Protein AF-A0A2T1GCU7-F1 (afdb_monomer)

pLDDT: mean 72.75, std 18.07, range [35.53, 93.19]

Organism: NCBI:txid2107692

Radius of gyration: 23.44 Å; Cα contacts (8 Å, |Δi|>4): 285; chains: 1; bounding box: 58×48×98 Å

Mean predicted aligned error: 11.36 Å

Solvent-accessible surface area (backbone atoms only — not comparable to full-atom values): 11631 Å² total; per-residue (Å²): 136,94,84,89,86,74,93,77,81,80,75,76,79,76,70,77,76,68,77,68,66,63,60,64,62,51,64,54,26,27,68,63,62,38,49,40,98,91,46,65,68,62,55,46,59,66,65,64,63,70,50,84,58,91,76,74,98,67,45,47,63,57,72,69,36,44,49,42,31,23,55,52,48,63,62,68,41,38,76,76,54,24,42,84,38,77,47,74,91,36,82,42,74,25,55,51,70,56,25,39,22,46,52,51,18,19,55,29,60,68,90,58,94,48,70,34,29,56,51,30,9,49,37,36,64,57,42,74,48,24,42,48,25,31,55,32,33,22,33,23,28,39,96,88,37,42,54,33,53,64,31,45,36,47,24,51,52,29,44,51,52,33,44,50,47,56,40,60,77,62,44,52,94,78,44,48,47,79,56,48,57,56,49,67,71,66,52,43,61,28,50,53,42,54,42,53,55,49,50,58,44,41,60,37,57,57,83,131

Nearest PDB structures (foldseek):
  7c7v-assembly1_A  TM=2.416E-01  e=7.490E+00  Rattus norvegicus
  2h77-assembly1_A  TM=2.577E-01  e=9.987E+00  Homo sapiens

Secondary structure (DSSP, 8-state):
--------------------PPPPHHHHHHHHTPPPTT-TTTHHHHTS-----SSSS-----HHHHHHHHHHHHH--HHHHSEEEEETTEEEEE-HHHHHHHHHHHHSPTT---HHHHHHHHHTTSSHHHHHHHHHTTTSB-TTSPBPHHHHHHHHHHHHHHHHHHHHHTTGGGS-HHHHHHHHHTS-HHHHHHHHHHHHHHHHH---

Sequence (208 aa):
MKKIWSLAAIAAIVLPLAPAAAAPISGICDVLGNAPIGSDAVSSVAASGAESSDGIDNAGFTPEVQAKLNAIGSTLTASSLSGSQTVGGTTVEVDPGTAQAALDAIGSPVGADNPSVKVLATALGGSDAAQQLAKSMQGLRRSDGSIDPVVLTGAVDSYNNYVKYLIDSNQITQKPTSELSGFLQSLPVGQKVAQVVLSKLTEAARVE

Foldseek 3Di:
DDDDDDDDDPPPPPPPPPPQPQDPVCVVCLLLLHHPPPDDQLVCLLVQQQDDDDDDDDSDHDPQLQVLLLVLLLVQDLVVLAAWDAGSNDTAHADSLLSVLLNCQLAAAQPDPDVSLVVLLVLQVVDPLSSQLSNLSHPQQYPVSGGDSVSLSSNSVSSVVSSVCLCVVVVSSPDRPVVNVVSSVVGRSSSSSSSRSSSSSSVSNDDD

Structure (mmCIF, N/CA/C/O backbone):
data_AF-A0A2T1GCU7-F1
#
_entry.id   AF-A0A2T1GCU7-F1
#
loop_
_atom_site.group_PDB
_atom_site.id
_atom_site.type_symbol
_atom_site.label_atom_id
_atom_site.label_alt_id
_atom_site.label_comp_id
_atom_site.label_asym_id
_atom_site.label_entity_id
_atom_site.label_seq_id
_atom_site.pdbx_PDB_ins_code
_atom_site.Cartn_x
_atom_site.Cartn_y
_atom_site.Cartn_z
_atom_site.occupancy
_atom_site.B_iso_or_equiv
_atom_site.auth_seq_id
_atom_site.auth_comp_id
_atom_site.auth_asym_id
_atom_site.auth_atom_id
_atom_site.pdbx_PDB_model_num
ATOM 1 N N . MET A 1 1 ? -39.053 30.558 69.828 1.00 40.78 1 MET A N 1
ATOM 2 C CA . MET A 1 1 ? -37.926 31.512 69.715 1.00 40.78 1 MET A CA 1
ATOM 3 C C . MET A 1 1 ? -37.392 31.452 68.290 1.00 40.78 1 MET A C 1
ATOM 5 O O . MET A 1 1 ? -37.082 30.366 67.825 1.00 40.78 1 MET A O 1
ATOM 9 N N . LYS A 1 2 ? -37.374 32.589 67.582 1.00 40.00 2 LYS A N 1
ATOM 10 C CA . LYS A 1 2 ? -36.812 32.736 66.227 1.00 40.00 2 LYS A CA 1
ATOM 11 C C . LYS A 1 2 ? -35.280 32.663 66.280 1.00 40.00 2 LYS A C 1
ATOM 13 O O . LYS A 1 2 ? -34.696 33.347 67.116 1.00 40.00 2 LYS A O 1
ATOM 18 N N . LYS A 1 3 ? -34.649 31.953 65.339 1.00 40.25 3 LYS A N 1
ATOM 19 C CA . LYS A 1 3 ? -33.306 32.272 64.823 1.00 40.25 3 LYS A CA 1
ATOM 20 C C . LYS A 1 3 ? -33.281 32.028 63.311 1.00 40.25 3 LYS A C 1
ATOM 22 O O . LYS A 1 3 ? -33.659 30.961 62.848 1.00 40.25 3 LYS A O 1
ATOM 27 N N . ILE A 1 4 ? -32.890 33.072 62.587 1.00 51.38 4 ILE A N 1
ATOM 28 C CA . ILE A 1 4 ? -32.785 33.194 61.131 1.00 51.38 4 ILE A CA 1
ATOM 29 C C . ILE A 1 4 ? -31.297 33.196 60.804 1.00 51.38 4 ILE A C 1
ATOM 31 O O . ILE A 1 4 ? -30.666 34.151 61.222 1.00 51.38 4 ILE A O 1
ATOM 35 N N . TRP A 1 5 ? -30.761 32.218 60.076 1.00 35.53 5 TRP A N 1
ATOM 36 C CA . TRP A 1 5 ? -29.470 32.264 59.354 1.00 35.53 5 TRP A CA 1
ATOM 37 C C . TRP A 1 5 ? -29.505 31.079 58.371 1.00 35.53 5 TRP A C 1
ATOM 39 O O . TRP A 1 5 ? -29.924 30.005 58.780 1.00 35.53 5 TRP A O 1
ATOM 49 N N . SER A 1 6 ? -29.098 31.093 57.108 1.00 37.06 6 SER A N 1
ATOM 50 C CA . SER A 1 6 ? -28.693 32.081 56.108 1.00 37.06 6 SER A CA 1
ATOM 51 C C . SER A 1 6 ? -28.612 31.274 54.797 1.00 37.06 6 SER A C 1
ATOM 53 O O . SER A 1 6 ? -28.308 30.080 54.844 1.00 37.06 6 SER A O 1
ATOM 55 N N . LEU A 1 7 ? -28.880 31.893 53.644 1.00 42.25 7 LEU A N 1
ATOM 56 C CA . LEU A 1 7 ? -28.650 31.295 52.324 1.00 42.25 7 LEU A CA 1
ATOM 57 C C . LEU A 1 7 ? -27.193 30.809 52.219 1.00 42.25 7 LEU A C 1
ATOM 59 O O . LEU A 1 7 ? -26.274 31.625 52.274 1.00 42.25 7 LEU A O 1
ATOM 63 N N . ALA A 1 8 ? -26.988 29.508 52.020 1.00 40.62 8 ALA A N 1
ATOM 64 C CA . ALA A 1 8 ? -25.745 28.982 51.473 1.00 40.62 8 ALA A CA 1
ATOM 65 C C . ALA A 1 8 ? -25.982 28.729 49.983 1.00 40.62 8 ALA A C 1
ATOM 67 O O . ALA A 1 8 ? -26.742 27.842 49.595 1.00 40.62 8 ALA A O 1
ATOM 68 N N . ALA A 1 9 ? -25.380 29.588 49.167 1.00 39.47 9 ALA A N 1
ATOM 69 C CA . ALA A 1 9 ? -25.360 29.485 47.723 1.00 39.47 9 ALA A CA 1
ATOM 70 C C . ALA A 1 9 ? -24.854 28.099 47.301 1.00 39.47 9 ALA A C 1
ATOM 72 O O . ALA A 1 9 ? -23.694 27.756 47.530 1.00 39.47 9 ALA A O 1
ATOM 73 N N . ILE A 1 10 ? -25.711 27.315 46.646 1.00 38.38 10 ILE A N 1
ATOM 74 C CA . ILE A 1 10 ? -25.254 26.213 45.804 1.00 38.38 10 ILE A CA 1
ATOM 75 C C . ILE A 1 10 ? -24.676 26.886 44.561 1.00 38.38 10 ILE A C 1
ATOM 77 O O . ILE A 1 10 ? -25.383 27.162 43.593 1.00 38.38 10 ILE A O 1
ATOM 81 N N . ALA A 1 11 ? -23.390 27.225 44.624 1.00 38.03 11 ALA A N 1
ATOM 82 C CA . ALA A 1 11 ? -22.606 27.493 43.435 1.00 38.03 11 ALA A CA 1
ATOM 83 C C . ALA A 1 11 ? -22.532 26.171 42.664 1.00 38.03 11 ALA A C 1
ATOM 85 O O . ALA A 1 11 ? -21.682 25.324 42.930 1.00 38.03 11 ALA A O 1
ATOM 86 N N . ALA A 1 12 ? -23.486 25.960 41.756 1.00 41.78 12 ALA A N 1
ATOM 87 C CA . ALA A 1 12 ? -23.349 24.960 40.718 1.00 41.78 12 ALA A CA 1
ATOM 88 C C . ALA A 1 12 ? -22.089 25.334 39.936 1.00 41.78 12 ALA A C 1
ATOM 90 O O . ALA A 1 12 ? -22.058 26.332 39.215 1.00 41.78 12 ALA A O 1
ATOM 91 N N . ILE A 1 13 ? -21.025 24.569 40.164 1.00 40.19 13 ILE A N 1
ATOM 92 C CA . ILE A 1 13 ? -19.801 24.620 39.383 1.00 40.19 13 ILE A CA 1
ATOM 93 C C . ILE A 1 13 ? -20.207 24.200 37.972 1.00 40.19 13 ILE A C 1
ATOM 95 O O . ILE A 1 13 ? -20.248 23.018 37.640 1.00 40.19 13 ILE A O 1
ATOM 99 N N . VAL A 1 14 ? -20.554 25.180 37.143 1.00 38.66 14 VAL A N 1
ATOM 100 C CA . VAL A 1 14 ? -20.493 25.039 35.695 1.00 38.66 14 VAL A CA 1
ATOM 101 C C . VAL A 1 14 ? -19.004 24.947 35.398 1.00 38.66 14 VAL A C 1
ATOM 103 O O . VAL A 1 14 ? -18.332 25.964 35.236 1.00 38.66 14 VAL A O 1
ATOM 106 N N . LEU A 1 15 ? -18.454 23.727 35.427 1.00 35.75 15 LEU A N 1
ATOM 107 C CA . LEU A 1 15 ? -17.177 23.488 34.774 1.00 35.75 15 LEU A CA 1
ATOM 108 C C . LEU A 1 15 ? -17.383 23.923 33.320 1.00 35.75 15 LEU A C 1
ATOM 110 O O . LEU A 1 15 ? -18.273 23.370 32.663 1.00 35.75 15 LEU A O 1
ATOM 114 N N . PRO A 1 16 ? -16.609 24.883 32.789 1.00 37.94 16 PRO A N 1
ATOM 115 C CA . PRO A 1 16 ? -16.502 24.978 31.352 1.00 37.94 16 PRO A CA 1
ATOM 116 C C . PRO A 1 16 ? -15.943 23.627 30.907 1.00 37.94 16 PRO A C 1
ATOM 118 O O . PRO A 1 16 ? -14.818 23.272 31.261 1.00 37.94 16 PRO A O 1
ATOM 121 N N . LEU A 1 17 ? -16.759 22.837 30.203 1.00 38.06 17 LEU A N 1
ATOM 122 C CA . LEU A 1 17 ? -16.254 21.764 29.362 1.00 38.06 17 LEU A CA 1
ATOM 123 C C . LEU A 1 17 ? -15.237 22.435 28.446 1.00 38.06 17 LEU A C 1
ATOM 125 O O . LEU A 1 17 ? -15.608 23.117 27.490 1.00 38.06 17 LEU A O 1
ATOM 129 N N . ALA A 1 18 ? -13.959 22.328 28.806 1.00 41.38 18 ALA A N 1
ATOM 130 C CA . ALA A 1 18 ? -12.887 22.707 27.916 1.00 41.38 18 ALA A CA 1
ATOM 131 C C . ALA A 1 18 ? -13.156 21.946 26.612 1.00 41.38 18 ALA A C 1
ATOM 133 O O . ALA A 1 18 ? -13.397 20.734 26.680 1.00 41.38 18 ALA A O 1
ATOM 134 N N . PRO A 1 19 ? -13.198 22.624 25.452 1.00 42.59 19 PRO A N 1
ATOM 135 C CA . PRO A 1 19 ? -13.329 21.920 24.193 1.00 42.59 19 PRO A CA 1
ATOM 136 C C . PRO A 1 19 ? -12.211 20.882 24.161 1.00 42.59 19 PRO A C 1
ATOM 138 O O . PRO A 1 19 ? -11.037 21.229 24.315 1.00 42.59 19 PRO A O 1
ATOM 141 N N . ALA A 1 20 ? -12.595 19.606 24.075 1.00 44.38 20 ALA A N 1
ATOM 142 C CA . ALA A 1 20 ? -11.652 18.514 23.935 1.00 44.38 20 ALA A CA 1
ATOM 143 C C . ALA A 1 20 ? -10.749 18.880 22.760 1.00 44.38 20 ALA A C 1
ATOM 145 O O . ALA A 1 20 ? -11.239 19.037 21.642 1.00 44.38 20 ALA A O 1
ATOM 146 N N . ALA A 1 21 ? -9.469 19.127 23.042 1.00 48.28 21 ALA A N 1
ATOM 147 C CA . ALA A 1 21 ? -8.516 19.544 22.030 1.00 48.28 21 ALA A CA 1
ATOM 148 C C . ALA A 1 21 ? -8.592 18.536 20.880 1.00 48.28 21 ALA A C 1
ATOM 150 O O . ALA A 1 21 ? -8.370 17.342 21.102 1.00 48.28 21 ALA A O 1
ATOM 151 N N . ALA A 1 22 ? -8.981 19.009 19.693 1.00 49.38 22 ALA A N 1
ATOM 152 C CA . ALA A 1 22 ? -8.958 18.206 18.483 1.00 49.38 22 ALA A CA 1
ATOM 153 C C . ALA A 1 22 ? -7.541 17.646 18.345 1.00 49.38 22 ALA A C 1
ATOM 155 O O . ALA A 1 22 ? -6.571 18.405 18.444 1.00 49.38 22 ALA A O 1
ATOM 156 N N . ALA A 1 23 ? -7.401 16.328 18.190 1.00 53.16 23 ALA A N 1
ATOM 157 C CA . ALA A 1 23 ? -6.085 15.764 17.941 1.00 53.16 23 ALA A CA 1
ATOM 158 C C . ALA A 1 23 ? -5.489 16.450 16.701 1.00 53.16 23 ALA A C 1
ATOM 160 O O . ALA A 1 23 ? -6.223 16.720 15.742 1.00 53.16 23 ALA A O 1
ATOM 161 N N . PRO A 1 24 ? -4.183 16.758 16.696 1.00 59.62 24 PRO A N 1
ATOM 162 C CA . PRO A 1 24 ? -3.571 17.369 15.534 1.00 59.62 24 PRO A CA 1
ATOM 163 C C . PRO A 1 24 ? -3.715 16.402 14.359 1.00 59.62 24 PRO A C 1
ATOM 165 O O . PRO A 1 24 ? -3.165 15.303 14.384 1.00 59.62 24 PRO A O 1
ATOM 168 N N . ILE A 1 25 ? -4.454 16.825 13.330 1.00 58.12 25 ILE A N 1
ATOM 169 C CA . ILE A 1 25 ? -4.715 16.070 12.092 1.00 58.12 25 ILE A CA 1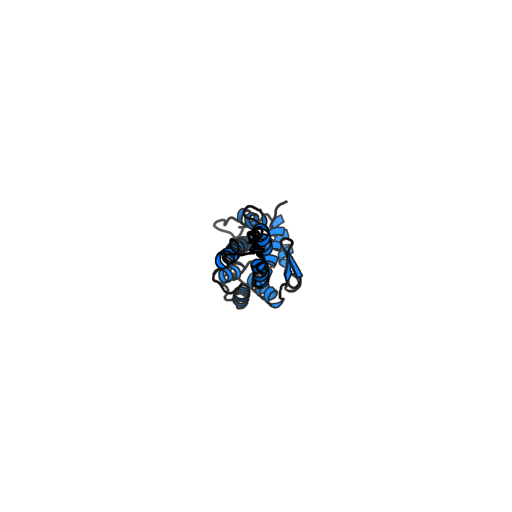
ATOM 170 C C . ILE A 1 25 ? -3.417 15.481 11.511 1.00 58.12 25 ILE A C 1
ATOM 172 O O . ILE A 1 25 ? -3.437 14.377 10.977 1.00 58.12 25 ILE A O 1
ATOM 176 N N . SER A 1 26 ? -2.282 16.166 11.707 1.00 60.00 26 SER A N 1
ATOM 177 C CA . SER A 1 26 ? -0.940 15.682 11.359 1.00 60.00 26 SER A CA 1
ATOM 178 C C . SER A 1 26 ? -0.661 14.262 11.863 1.00 60.00 26 SER A C 1
ATOM 180 O O . SER A 1 26 ? -0.302 13.410 11.063 1.00 60.00 26 SER A O 1
ATOM 182 N N . GLY A 1 27 ? -0.905 13.974 13.147 1.00 63.91 27 GLY A N 1
ATOM 183 C CA . GLY A 1 27 ? -0.600 12.659 13.720 1.00 63.91 27 GLY A CA 1
ATOM 184 C C . GLY A 1 27 ? -1.517 11.545 13.211 1.00 63.91 27 GLY A C 1
ATOM 185 O O . GLY A 1 27 ? -1.140 10.382 13.225 1.00 63.91 27 GLY A O 1
ATOM 186 N N . ILE A 1 28 ? -2.718 11.879 12.732 1.00 69.75 28 ILE A N 1
ATOM 187 C CA . ILE A 1 28 ? -3.643 10.893 12.155 1.00 69.75 28 ILE A CA 1
ATOM 188 C C . ILE A 1 28 ? -3.240 10.564 10.719 1.00 69.75 28 ILE A C 1
ATOM 190 O O . ILE A 1 28 ? -3.270 9.400 10.325 1.00 69.75 28 ILE A O 1
ATOM 194 N N . CYS A 1 29 ? -2.834 11.579 9.955 1.00 68.31 29 CYS A N 1
ATOM 195 C CA . CYS A 1 29 ? -2.274 11.389 8.624 1.00 68.31 29 CYS A CA 1
ATOM 196 C C . CYS A 1 29 ? -1.013 10.514 8.684 1.00 68.31 29 CYS A C 1
ATOM 198 O O . CYS A 1 29 ? -0.936 9.555 7.922 1.00 68.31 29 CYS A O 1
ATOM 200 N N . ASP A 1 30 ? -0.120 10.744 9.655 1.00 64.75 30 ASP A N 1
ATOM 201 C CA . ASP A 1 30 ? 1.081 9.921 9.861 1.00 64.75 30 ASP A CA 1
ATOM 202 C C . ASP A 1 30 ? 0.738 8.435 10.089 1.00 64.75 30 ASP A C 1
ATOM 204 O O . ASP A 1 30 ? 1.317 7.553 9.451 1.00 64.75 30 ASP A O 1
ATOM 208 N N . VAL A 1 31 ? -0.261 8.142 10.935 1.00 67.31 31 VAL A N 1
ATOM 209 C CA . VAL A 1 31 ? -0.714 6.761 11.200 1.00 67.31 31 VAL A CA 1
ATOM 210 C C . VAL A 1 31 ? -1.358 6.136 9.965 1.00 67.31 31 VAL A C 1
ATOM 212 O O . VAL A 1 31 ? -1.087 4.981 9.649 1.00 67.31 31 VAL A O 1
ATOM 215 N N . LEU A 1 32 ? -2.185 6.892 9.244 1.00 73.12 32 LEU A N 1
ATOM 216 C CA . LEU A 1 32 ? -2.830 6.432 8.015 1.00 73.12 32 LEU A CA 1
ATOM 217 C C . LEU A 1 32 ? -1.885 6.435 6.809 1.00 73.12 32 LEU A C 1
ATOM 219 O O . LEU A 1 32 ? -2.280 5.997 5.735 1.00 73.12 32 LEU A O 1
ATOM 223 N N . GLY A 1 33 ? -0.652 6.917 6.948 1.00 63.91 33 GLY A N 1
ATOM 224 C CA . GLY A 1 33 ? 0.342 6.951 5.878 1.00 63.91 33 GLY A CA 1
ATOM 225 C C . GLY A 1 33 ? 0.083 7.992 4.796 1.00 63.91 33 GLY A C 1
ATOM 226 O O . GLY A 1 33 ? 0.671 7.886 3.725 1.00 63.91 33 GLY A O 1
ATOM 227 N N . ASN A 1 34 ? -0.772 8.984 5.052 1.00 60.66 34 ASN A N 1
ATOM 228 C CA . ASN A 1 34 ? -0.777 10.192 4.241 1.00 60.66 34 ASN A CA 1
ATOM 229 C C . ASN A 1 34 ? 0.233 11.152 4.859 1.00 60.66 34 ASN A C 1
ATOM 231 O O . ASN A 1 34 ? 0.198 11.413 6.058 1.00 60.66 34 ASN A O 1
ATOM 235 N N . ALA A 1 35 ? 1.134 11.690 4.054 1.00 49.69 35 ALA A N 1
ATOM 236 C CA . ALA A 1 35 ? 1.970 12.777 4.525 1.00 49.69 35 ALA A CA 1
ATOM 237 C C . ALA A 1 35 ? 1.049 13.927 5.013 1.00 49.69 35 ALA A C 1
ATOM 239 O O . ALA A 1 35 ? -0.029 14.114 4.429 1.00 49.69 35 ALA A O 1
ATOM 240 N N . PRO A 1 36 ? 1.375 14.672 6.092 1.00 46.41 36 PRO A N 1
ATOM 241 C CA . PRO A 1 36 ? 0.590 15.844 6.472 1.00 46.41 36 PRO A CA 1
ATOM 242 C C . PRO A 1 36 ? 0.344 16.716 5.239 1.00 46.41 36 PRO A C 1
ATOM 244 O O . PRO A 1 36 ? 1.213 16.804 4.378 1.00 46.41 36 PRO A O 1
ATOM 247 N N . ILE A 1 37 ? -0.852 17.307 5.126 1.00 38.69 37 ILE A N 1
ATOM 248 C CA . ILE A 1 37 ? -1.270 18.093 3.952 1.00 38.69 37 ILE A CA 1
ATOM 249 C C . ILE A 1 37 ? -0.142 19.078 3.588 1.00 38.69 37 ILE A C 1
ATOM 251 O O . ILE A 1 37 ? 0.066 20.058 4.300 1.00 38.69 37 ILE A O 1
ATOM 255 N N . GLY A 1 38 ? 0.606 18.780 2.516 1.00 39.09 38 GLY A N 1
ATOM 256 C CA . GLY A 1 38 ? 1.781 19.547 2.084 1.00 39.09 38 GLY A CA 1
ATOM 257 C C . GLY A 1 38 ? 3.178 18.960 2.370 1.00 39.09 38 GLY A C 1
ATOM 258 O O . GLY A 1 38 ? 4.138 19.698 2.177 1.00 39.09 38 GLY A O 1
ATOM 259 N N . SER A 1 39 ? 3.345 17.698 2.798 1.00 39.69 39 SER A N 1
ATOM 260 C CA . SER A 1 39 ? 4.671 17.054 2.917 1.00 39.69 39 SER A CA 1
ATOM 261 C C . SER A 1 39 ? 4.880 15.836 1.995 1.00 39.69 39 SER A C 1
ATOM 263 O O . SER A 1 39 ? 3.947 15.222 1.485 1.00 39.69 39 SER A O 1
ATOM 265 N N . ASP A 1 40 ? 6.154 15.547 1.721 1.00 49.19 40 ASP A N 1
ATOM 266 C CA . ASP A 1 40 ? 6.691 14.984 0.468 1.00 49.19 40 ASP A CA 1
ATOM 267 C C . ASP A 1 40 ? 6.600 13.462 0.246 1.00 49.19 40 ASP A C 1
ATOM 269 O O . ASP A 1 40 ? 7.051 12.957 -0.786 1.00 49.19 40 ASP A O 1
ATOM 273 N N . ALA A 1 41 ? 6.071 12.668 1.178 1.00 43.41 41 ALA A N 1
ATOM 274 C CA . ALA A 1 41 ? 6.366 11.229 1.139 1.00 43.41 41 ALA A CA 1
ATOM 275 C C . ALA A 1 41 ? 5.639 10.437 0.047 1.00 43.41 41 ALA A C 1
ATOM 277 O O . ALA A 1 41 ? 6.184 9.457 -0.457 1.00 43.41 41 ALA A O 1
ATOM 278 N N . VAL A 1 42 ? 4.429 10.867 -0.307 1.00 46.34 42 VAL A N 1
ATOM 279 C CA . VAL A 1 42 ? 3.556 10.162 -1.253 1.00 46.34 42 VAL A CA 1
ATOM 280 C C . VAL A 1 42 ? 3.404 10.946 -2.563 1.00 46.34 42 VAL A C 1
ATOM 282 O O . VAL A 1 42 ? 3.302 10.365 -3.639 1.00 46.34 42 VAL A O 1
ATOM 285 N N . SER A 1 43 ? 3.516 12.274 -2.485 1.00 45.22 43 SER A N 1
ATOM 286 C CA . SER A 1 43 ? 3.486 13.174 -3.640 1.00 45.22 43 SER A CA 1
ATOM 287 C C . SER A 1 43 ? 4.761 13.128 -4.484 1.00 45.22 43 SER A C 1
ATOM 289 O O . SER A 1 43 ? 4.685 13.408 -5.672 1.00 45.22 43 SER A O 1
ATOM 291 N N . SER A 1 44 ? 5.922 12.764 -3.920 1.00 46.25 44 SER A N 1
ATOM 292 C CA . SER A 1 44 ? 7.191 12.751 -4.670 1.00 46.25 44 SER A CA 1
ATOM 293 C C . SER A 1 44 ? 7.267 11.637 -5.713 1.00 46.25 44 SER A C 1
ATOM 295 O O . SER A 1 44 ? 7.803 11.879 -6.784 1.00 46.25 44 SER A O 1
ATOM 297 N N . VAL A 1 45 ? 6.677 10.460 -5.469 1.00 51.53 45 VAL A N 1
ATOM 298 C CA . VAL A 1 45 ? 6.596 9.384 -6.478 1.00 51.53 45 VAL A CA 1
ATOM 299 C C . VAL A 1 45 ? 5.598 9.734 -7.580 1.00 51.53 45 VAL A C 1
ATOM 301 O O . VAL A 1 45 ? 5.931 9.612 -8.755 1.00 51.53 45 VAL A O 1
ATOM 304 N N . ALA A 1 46 ? 4.431 10.280 -7.234 1.00 47.44 46 ALA A N 1
ATOM 305 C CA . ALA A 1 46 ? 3.484 10.800 -8.224 1.00 47.44 46 ALA A CA 1
ATOM 306 C C . ALA A 1 46 ? 4.054 11.986 -9.034 1.00 47.44 46 ALA A C 1
ATOM 308 O O . ALA A 1 46 ? 3.754 12.134 -10.215 1.00 47.44 46 ALA A O 1
ATOM 309 N N . ALA A 1 47 ? 4.928 12.800 -8.429 1.00 47.16 47 ALA A N 1
ATOM 310 C CA . ALA A 1 47 ? 5.621 13.914 -9.079 1.00 47.16 47 ALA A CA 1
ATOM 311 C C . ALA A 1 47 ? 6.956 13.525 -9.750 1.00 47.16 47 ALA A C 1
ATOM 313 O O . ALA A 1 47 ? 7.562 14.365 -10.411 1.00 47.16 47 ALA A O 1
ATOM 314 N N . SER A 1 48 ? 7.426 12.279 -9.604 1.00 49.41 48 SER A N 1
ATOM 315 C CA . SER A 1 48 ? 8.778 11.849 -10.017 1.00 49.41 48 SER A CA 1
ATOM 316 C C . SER A 1 48 ? 8.989 11.684 -11.530 1.00 49.41 48 SER A C 1
ATOM 318 O O . SER A 1 48 ? 10.089 11.335 -11.951 1.00 49.41 48 SER A O 1
ATOM 320 N N . GLY A 1 49 ? 7.979 11.960 -12.362 1.00 45.25 49 GLY A N 1
ATOM 321 C CA . GLY A 1 49 ? 8.141 11.987 -13.820 1.00 45.25 49 GLY A CA 1
ATOM 322 C C . GLY A 1 49 ? 8.055 10.625 -14.514 1.00 45.25 49 GLY A C 1
ATOM 323 O O . GLY A 1 49 ? 8.678 10.434 -15.556 1.00 45.25 49 GLY A O 1
ATOM 324 N N . ALA A 1 50 ? 7.278 9.676 -13.979 1.00 50.81 50 ALA A N 1
ATOM 325 C CA . ALA A 1 50 ? 6.889 8.484 -14.734 1.00 50.81 50 ALA A CA 1
ATOM 326 C C . ALA A 1 50 ? 5.927 8.882 -15.874 1.00 50.81 50 ALA A C 1
ATOM 328 O O . ALA A 1 50 ? 4.709 8.879 -15.707 1.00 50.81 50 ALA A O 1
ATOM 329 N N . GLU A 1 51 ? 6.476 9.268 -17.025 1.00 50.56 51 GLU A N 1
ATOM 330 C CA . GLU A 1 51 ? 5.698 9.611 -18.217 1.00 50.56 51 GLU A CA 1
ATOM 331 C C . GLU A 1 51 ? 5.496 8.383 -19.111 1.00 50.56 51 GLU A C 1
ATOM 333 O O . GLU A 1 51 ? 6.434 7.646 -19.411 1.00 50.56 51 GLU A O 1
ATOM 338 N N . SER A 1 52 ? 4.259 8.167 -19.564 1.00 43.81 52 SER A N 1
ATOM 339 C CA . SER A 1 52 ? 3.960 7.198 -20.620 1.00 43.81 52 SER A CA 1
ATOM 340 C C . SER A 1 52 ? 4.500 7.729 -21.946 1.00 43.81 52 SER A C 1
ATOM 342 O O . SER A 1 52 ? 3.906 8.633 -22.530 1.00 43.81 52 SER A O 1
ATOM 344 N N . SER A 1 53 ? 5.597 7.168 -22.452 1.00 39.84 53 SER A N 1
ATOM 345 C CA . SER A 1 53 ? 6.014 7.413 -23.832 1.00 39.84 53 SER A CA 1
ATOM 346 C C . SER A 1 53 ? 5.152 6.575 -24.777 1.00 39.84 53 SER A C 1
ATOM 348 O O . SER A 1 53 ? 5.135 5.346 -24.675 1.00 39.84 53 SER A O 1
ATOM 350 N N . ASP A 1 54 ? 4.444 7.234 -25.696 1.00 40.34 54 ASP A N 1
ATOM 351 C CA . ASP A 1 54 ? 3.698 6.587 -26.776 1.00 40.34 54 ASP A CA 1
ATOM 352 C C . ASP A 1 54 ? 4.624 5.679 -27.604 1.00 40.34 54 ASP A C 1
ATOM 354 O O . ASP A 1 54 ? 5.361 6.129 -28.481 1.00 40.34 54 ASP A O 1
ATOM 358 N N . GLY A 1 55 ? 4.568 4.377 -27.318 1.00 41.88 55 GLY A N 1
ATOM 359 C CA . GLY A 1 55 ? 5.312 3.338 -28.022 1.00 41.88 55 GLY A CA 1
ATOM 360 C C . GLY A 1 55 ? 6.658 3.005 -27.373 1.00 41.88 55 GLY A C 1
ATOM 361 O O . GLY A 1 55 ? 7.594 3.793 -27.419 1.00 41.88 55 GLY A O 1
ATOM 362 N N . ILE A 1 56 ? 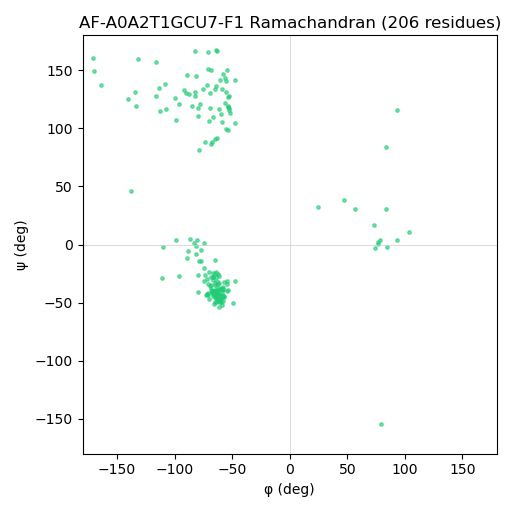6.769 1.759 -26.893 1.00 39.53 56 ILE A N 1
ATOM 363 C CA . ILE A 1 56 ? 7.948 1.104 -26.290 1.00 39.53 56 ILE A CA 1
ATOM 364 C C . ILE A 1 56 ? 8.145 1.411 -24.790 1.00 39.53 56 ILE A C 1
ATOM 366 O O . ILE A 1 56 ? 8.916 2.286 -24.422 1.00 39.53 56 ILE A O 1
ATOM 370 N N . ASP A 1 57 ? 7.448 0.645 -23.940 1.00 44.66 57 ASP A N 1
ATOM 371 C CA . ASP A 1 57 ? 7.833 0.042 -22.640 1.00 44.66 57 ASP A CA 1
ATOM 372 C C . ASP A 1 57 ? 8.963 0.644 -21.765 1.00 44.66 57 ASP A C 1
ATOM 374 O O . ASP A 1 57 ? 9.631 -0.101 -21.056 1.00 44.66 57 ASP A O 1
ATOM 378 N N . ASN A 1 58 ? 9.197 1.957 -21.746 1.00 45.94 58 ASN A N 1
ATOM 379 C CA . ASN A 1 58 ? 10.178 2.589 -20.849 1.00 45.94 58 ASN A CA 1
ATOM 380 C C . ASN A 1 58 ? 9.652 3.894 -20.231 1.00 45.94 58 ASN A C 1
ATOM 382 O O . ASN A 1 58 ? 10.362 4.894 -20.149 1.00 45.94 58 ASN A O 1
ATOM 386 N N . ALA A 1 59 ? 8.416 3.868 -19.730 1.00 52.59 59 ALA A N 1
ATOM 387 C CA . ALA A 1 59 ? 8.057 4.737 -18.6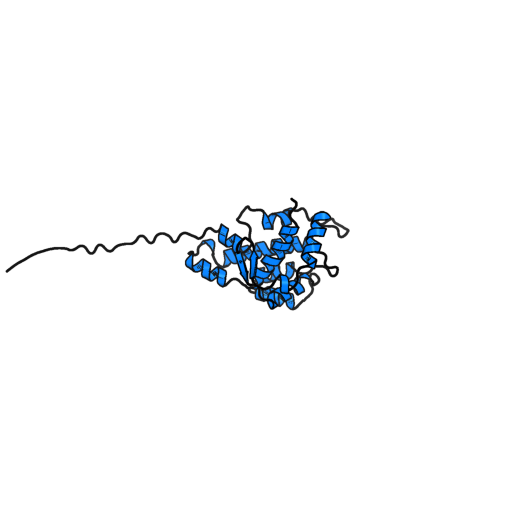15 1.00 52.59 59 ALA A CA 1
ATOM 388 C C . ALA A 1 59 ? 8.800 4.212 -17.377 1.00 52.59 59 ALA A C 1
ATOM 390 O O . ALA A 1 59 ? 8.585 3.063 -16.986 1.00 52.59 59 ALA A O 1
ATOM 391 N N . GLY A 1 60 ? 9.699 4.989 -16.772 1.00 61.44 60 GLY A N 1
ATOM 392 C CA . GLY A 1 60 ? 10.424 4.484 -15.611 1.00 61.44 60 GLY A CA 1
ATOM 393 C C . GLY A 1 60 ? 11.258 5.496 -14.857 1.00 61.44 60 GLY A C 1
ATOM 394 O O . GLY A 1 60 ? 11.601 6.562 -15.359 1.00 61.44 60 GLY A O 1
ATOM 395 N N . PHE A 1 61 ? 11.573 5.133 -13.617 1.00 72.06 61 PHE A N 1
ATOM 396 C CA . PHE A 1 61 ? 12.523 5.877 -12.807 1.00 72.06 61 PHE A CA 1
ATOM 397 C C . PHE A 1 61 ? 13.923 5.834 -13.430 1.00 72.06 61 PHE A C 1
ATOM 399 O O . PHE A 1 61 ? 14.220 5.009 -14.299 1.00 72.06 61 PHE A O 1
ATOM 406 N N . THR A 1 62 ? 14.827 6.685 -12.938 1.00 76.56 62 THR A N 1
ATOM 407 C CA . THR A 1 62 ? 16.245 6.582 -13.303 1.00 76.56 62 THR A CA 1
ATOM 408 C C . THR A 1 62 ? 16.767 5.163 -13.019 1.00 76.56 62 THR A C 1
ATOM 410 O O . THR A 1 62 ? 16.296 4.516 -12.079 1.00 76.56 62 THR A O 1
ATOM 413 N N . PRO A 1 63 ? 17.759 4.652 -13.774 1.00 79.88 63 PRO A N 1
ATOM 414 C CA . PRO A 1 63 ? 18.279 3.298 -13.566 1.00 79.88 63 PRO A CA 1
ATOM 415 C C . PRO A 1 63 ? 18.737 3.021 -12.128 1.00 79.88 63 PRO A C 1
ATOM 417 O O . PRO A 1 63 ? 18.573 1.911 -11.629 1.00 79.88 63 PRO A O 1
ATOM 420 N N . GLU A 1 64 ? 19.279 4.035 -11.448 1.00 80.19 64 GLU A N 1
ATOM 421 C CA . GLU A 1 64 ? 19.673 3.941 -10.042 1.00 80.19 64 GLU A CA 1
ATOM 422 C C . GLU A 1 64 ? 18.463 3.720 -9.126 1.00 80.19 64 GLU A C 1
ATOM 424 O O . GLU A 1 64 ? 18.459 2.799 -8.307 1.00 80.19 64 GLU A O 1
ATOM 429 N N . VAL A 1 65 ? 17.414 4.529 -9.284 1.00 81.62 65 VAL A N 1
ATOM 430 C CA . VAL A 1 65 ? 16.182 4.399 -8.502 1.00 81.62 65 VAL A CA 1
ATOM 431 C C . VAL A 1 65 ? 15.481 3.077 -8.810 1.00 81.62 65 VAL A C 1
ATOM 433 O O . VAL A 1 65 ? 15.064 2.365 -7.899 1.00 81.62 65 VAL A O 1
ATOM 436 N N . GLN A 1 66 ? 15.423 2.688 -10.083 1.00 81.69 66 GLN A N 1
ATOM 437 C CA . GLN A 1 66 ? 14.859 1.407 -10.494 1.00 81.69 66 GLN A CA 1
ATOM 438 C C . GLN A 1 66 ? 15.624 0.227 -9.872 1.00 81.69 66 GLN A C 1
ATOM 440 O O . GLN A 1 66 ? 15.008 -0.747 -9.440 1.00 81.69 66 GLN A O 1
ATOM 445 N N . ALA A 1 67 ? 16.954 0.309 -9.766 1.00 84.38 67 ALA A N 1
ATOM 446 C CA . ALA A 1 67 ? 17.755 -0.710 -9.092 1.00 84.38 67 ALA A CA 1
ATOM 447 C C . ALA A 1 67 ? 17.445 -0.788 -7.586 1.00 84.38 67 ALA A C 1
ATOM 449 O O . ALA A 1 67 ? 17.290 -1.893 -7.063 1.00 84.38 67 ALA A O 1
ATOM 450 N N . LYS A 1 68 ? 17.289 0.356 -6.900 1.00 85.75 68 LYS A N 1
ATOM 451 C CA . LYS A 1 68 ? 16.875 0.410 -5.482 1.00 85.75 68 LYS A CA 1
ATOM 452 C C . LYS A 1 68 ? 15.487 -0.204 -5.285 1.00 85.75 68 LYS A C 1
ATOM 454 O O . LYS A 1 68 ? 15.306 -1.051 -4.410 1.00 85.75 68 LYS A O 1
ATOM 459 N N . LEU A 1 69 ? 14.531 0.152 -6.140 1.00 86.44 69 LEU A N 1
ATOM 460 C CA . LEU A 1 69 ? 13.176 -0.399 -6.129 1.00 86.44 69 LEU A CA 1
ATOM 461 C C . LEU A 1 69 ? 13.163 -1.910 -6.347 1.00 86.44 69 LEU A C 1
ATOM 463 O O . LEU A 1 69 ? 12.511 -2.626 -5.593 1.00 86.44 69 LEU A O 1
ATOM 467 N N . ASN A 1 70 ? 13.911 -2.412 -7.330 1.00 88.38 70 ASN A N 1
ATOM 468 C CA . ASN A 1 70 ? 14.014 -3.846 -7.598 1.00 88.38 70 ASN A CA 1
ATOM 469 C C . ASN A 1 70 ? 14.678 -4.591 -6.430 1.00 88.38 70 ASN A C 1
ATOM 471 O O . ASN A 1 70 ? 14.226 -5.673 -6.051 1.00 88.38 70 ASN A O 1
ATOM 475 N N . ALA A 1 71 ? 15.713 -4.004 -5.819 1.00 88.38 71 ALA A N 1
ATOM 476 C CA . ALA A 1 71 ? 16.351 -4.567 -4.635 1.00 88.38 71 ALA A CA 1
ATOM 477 C C . ALA A 1 71 ? 15.341 -4.700 -3.486 1.00 88.38 71 ALA A C 1
ATOM 479 O O . ALA A 1 71 ? 15.176 -5.797 -2.953 1.00 88.38 71 ALA A O 1
ATOM 480 N N . ILE A 1 72 ? 14.583 -3.644 -3.170 1.00 88.00 72 ILE A N 1
ATOM 481 C CA . ILE A 1 72 ? 13.526 -3.710 -2.151 1.00 88.00 72 ILE A CA 1
ATOM 482 C C . ILE A 1 72 ? 12.432 -4.703 -2.543 1.00 88.00 72 ILE A C 1
ATOM 484 O O . ILE A 1 72 ? 12.097 -5.576 -1.742 1.00 88.00 72 ILE A O 1
ATOM 488 N N . GLY A 1 73 ? 11.930 -4.640 -3.776 1.00 86.31 73 GLY A N 1
ATOM 489 C CA . GLY A 1 73 ? 10.905 -5.538 -4.307 1.00 86.31 73 GLY A CA 1
ATOM 490 C C . GLY A 1 73 ? 11.267 -7.015 -4.159 1.00 86.31 73 GLY A C 1
ATOM 491 O O . GLY A 1 73 ? 10.420 -7.824 -3.779 1.00 86.31 73 GLY A O 1
ATOM 492 N N . SER A 1 74 ? 12.541 -7.362 -4.360 1.00 84.81 74 SER A N 1
ATOM 493 C CA . SER A 1 74 ? 13.045 -8.727 -4.185 1.00 84.81 74 SER A CA 1
ATOM 494 C C . SER A 1 74 ? 13.021 -9.213 -2.728 1.00 84.81 74 SER A C 1
ATOM 496 O O . SER A 1 74 ? 12.855 -10.409 -2.490 1.00 84.81 74 SER A O 1
ATOM 498 N N . THR A 1 75 ? 13.117 -8.293 -1.762 1.00 86.38 75 THR A N 1
ATOM 499 C CA . THR A 1 75 ? 13.112 -8.592 -0.318 1.00 86.38 75 THR A CA 1
ATOM 500 C C . THR A 1 75 ? 11.717 -8.619 0.302 1.00 86.38 75 THR A C 1
ATOM 502 O O . THR A 1 75 ? 11.563 -9.097 1.428 1.00 86.38 75 THR A O 1
ATOM 505 N N . LEU A 1 76 ? 10.691 -8.147 -0.420 1.00 87.31 76 LEU A N 1
ATOM 506 C CA . LEU A 1 76 ? 9.306 -8.201 0.040 1.00 87.31 76 LEU A CA 1
ATOM 507 C C . LEU A 1 76 ? 8.839 -9.660 0.111 1.00 87.31 76 LEU A C 1
ATOM 509 O O . LEU A 1 76 ? 8.636 -10.331 -0.904 1.00 87.31 76 LEU A O 1
ATOM 513 N N . THR A 1 77 ? 8.670 -10.136 1.339 1.00 89.81 77 THR A N 1
ATOM 514 C CA . THR A 1 77 ? 8.189 -11.472 1.700 1.00 89.81 77 THR A CA 1
ATOM 515 C C . THR A 1 77 ? 7.104 -11.352 2.762 1.00 89.81 77 THR A C 1
ATOM 517 O O . THR A 1 77 ? 7.012 -10.336 3.453 1.00 89.81 77 THR A O 1
ATOM 520 N N . ALA A 1 78 ? 6.263 -12.381 2.918 1.00 87.62 78 ALA A N 1
ATOM 521 C CA . ALA A 1 78 ? 5.184 -12.321 3.906 1.00 87.62 78 ALA A CA 1
ATOM 522 C C . ALA A 1 78 ? 5.774 -12.120 5.306 1.00 87.62 78 ALA A C 1
ATOM 524 O O . ALA A 1 78 ? 5.289 -11.298 6.073 1.00 87.62 78 ALA A O 1
ATOM 525 N N . SER A 1 79 ? 6.906 -12.773 5.580 1.00 87.88 79 SER A N 1
ATOM 526 C CA . SER A 1 79 ? 7.670 -12.628 6.816 1.00 87.88 79 SER A CA 1
ATOM 527 C C . SER A 1 79 ? 8.220 -11.215 7.029 1.00 87.88 79 SER A C 1
ATOM 529 O O . SER A 1 79 ? 8.149 -10.723 8.148 1.00 87.88 79 SER A O 1
ATOM 531 N N . SER A 1 80 ? 8.728 -10.543 5.987 1.00 87.12 80 SER A N 1
ATOM 532 C CA . SER A 1 80 ? 9.244 -9.168 6.111 1.00 87.12 80 SER A CA 1
ATOM 533 C C . SER A 1 80 ? 8.143 -8.114 6.243 1.00 87.12 80 SER A C 1
ATOM 535 O O . SER A 1 80 ? 8.426 -6.993 6.655 1.00 87.12 80 SER A O 1
ATOM 537 N N . LEU A 1 81 ? 6.918 -8.449 5.830 1.00 88.56 81 LEU A N 1
ATOM 538 C CA . LEU A 1 81 ? 5.753 -7.568 5.887 1.00 88.56 81 LEU A CA 1
ATOM 539 C C . LEU A 1 81 ? 4.898 -7.796 7.136 1.00 88.56 81 LEU A C 1
ATOM 541 O O . LEU A 1 81 ? 4.228 -6.869 7.571 1.00 88.56 81 LEU A O 1
ATOM 545 N N . SER A 1 82 ? 4.914 -9.004 7.702 1.00 89.00 82 SER A N 1
ATOM 546 C CA . SER A 1 82 ? 4.136 -9.381 8.886 1.00 89.00 82 SER A CA 1
ATOM 547 C C . SER A 1 82 ? 4.781 -8.968 10.214 1.00 89.00 82 SER A C 1
ATOM 549 O O . SER A 1 82 ? 5.965 -8.632 10.271 1.00 89.00 82 SER A O 1
ATOM 551 N N . GLY A 1 83 ? 4.001 -9.023 11.294 1.00 87.12 83 GLY A N 1
ATOM 552 C CA . GLY A 1 83 ? 4.428 -8.668 12.646 1.00 87.12 83 GLY A CA 1
ATOM 553 C C . GLY A 1 83 ? 4.442 -7.162 12.892 1.00 87.12 83 GLY A C 1
ATOM 554 O O . GLY A 1 83 ? 3.716 -6.408 12.244 1.00 87.12 83 GLY A O 1
ATOM 555 N N . SER A 1 84 ? 5.277 -6.737 13.837 1.00 86.56 84 SER A N 1
ATOM 556 C CA . SER A 1 84 ? 5.379 -5.342 14.261 1.00 86.56 84 SER A CA 1
ATOM 557 C C . SER A 1 84 ? 6.217 -4.528 13.272 1.00 86.56 84 SER A C 1
ATOM 559 O O . SER A 1 84 ? 7.428 -4.724 13.163 1.00 86.56 84 SER A O 1
ATOM 561 N N . GLN A 1 85 ? 5.576 -3.627 12.531 1.00 81.06 85 GLN A N 1
ATOM 562 C CA . GLN A 1 85 ? 6.196 -2.780 11.511 1.00 81.06 85 GLN A CA 1
ATOM 563 C C . GLN A 1 85 ? 6.159 -1.317 11.948 1.00 81.06 85 GLN A C 1
ATOM 565 O O . GLN A 1 85 ? 5.119 -0.832 12.379 1.00 81.06 85 GLN A O 1
ATOM 570 N N . THR A 1 86 ? 7.258 -0.579 11.808 1.00 73.44 86 THR A N 1
ATOM 571 C CA . THR A 1 86 ? 7.251 0.871 12.061 1.00 73.44 86 THR A CA 1
ATOM 572 C C . THR A 1 86 ? 7.074 1.618 10.748 1.00 73.44 86 THR A C 1
ATOM 574 O O . THR A 1 86 ? 7.911 1.495 9.856 1.00 73.44 86 THR A O 1
ATOM 577 N N . VAL A 1 87 ? 6.013 2.418 10.637 1.00 63.06 87 VAL A N 1
ATOM 578 C CA . VAL A 1 87 ? 5.753 3.278 9.476 1.00 63.06 87 VAL A CA 1
ATOM 579 C C . VAL A 1 87 ? 5.345 4.666 9.948 1.00 63.06 87 VAL A C 1
ATOM 581 O O . VAL A 1 87 ? 4.510 4.793 10.840 1.00 63.06 87 VAL A O 1
ATOM 584 N N . GLY A 1 88 ? 5.967 5.714 9.399 1.00 59.09 88 GLY A N 1
ATOM 585 C CA . GLY A 1 88 ? 5.667 7.097 9.797 1.00 59.09 88 GLY A CA 1
ATOM 586 C C . GLY A 1 88 ? 5.850 7.358 11.300 1.00 59.09 88 GLY A C 1
ATOM 587 O O . GLY A 1 88 ? 5.103 8.130 11.888 1.00 59.09 88 GLY A O 1
ATOM 588 N N . GLY A 1 89 ? 6.783 6.655 11.956 1.00 63.44 89 GLY A N 1
ATOM 589 C CA . GLY A 1 89 ? 7.008 6.750 13.405 1.00 63.44 89 GLY A CA 1
ATOM 590 C C . GLY A 1 89 ? 5.987 6.008 14.280 1.00 63.44 89 GLY A C 1
ATOM 591 O O . GLY A 1 89 ? 6.110 6.041 15.502 1.00 63.44 89 GLY A O 1
ATOM 592 N N . THR A 1 90 ? 5.020 5.307 13.683 1.00 63.66 90 THR A N 1
ATOM 593 C CA . THR A 1 90 ? 4.017 4.509 14.400 1.00 63.66 90 THR A CA 1
ATOM 594 C C . THR A 1 90 ? 4.273 3.020 14.215 1.00 63.66 90 THR A C 1
ATOM 596 O O . THR A 1 90 ? 4.562 2.565 13.110 1.00 63.66 90 THR A O 1
ATOM 599 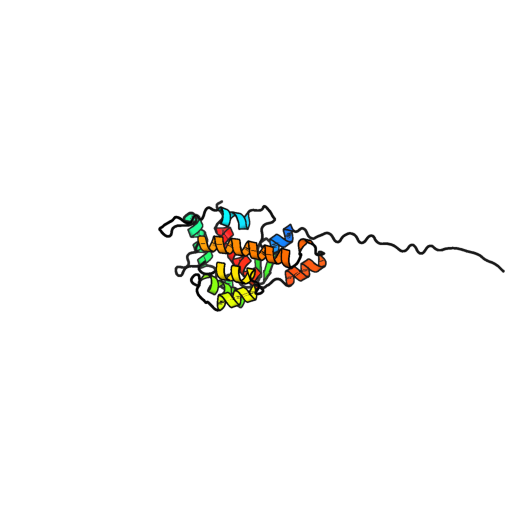N N . THR A 1 91 ? 4.137 2.249 15.293 1.00 73.56 91 THR A N 1
ATOM 600 C CA . THR A 1 91 ? 4.184 0.785 15.246 1.00 73.56 91 THR A CA 1
ATOM 601 C C . THR A 1 91 ? 2.831 0.207 14.845 1.00 73.56 91 THR A C 1
ATOM 603 O O . THR A 1 91 ? 1.786 0.556 15.395 1.00 73.56 91 THR A O 1
ATOM 606 N N . VAL A 1 92 ? 2.864 -0.701 13.881 1.00 73.06 92 VAL A N 1
ATOM 607 C CA . VAL A 1 92 ? 1.718 -1.230 13.166 1.00 73.06 92 VAL A CA 1
ATOM 608 C C . VAL A 1 92 ? 1.835 -2.751 13.102 1.00 73.06 92 VAL A C 1
ATOM 610 O O . VAL A 1 92 ? 2.775 -3.281 12.521 1.00 73.06 92 VAL A O 1
ATOM 613 N N . GLU A 1 93 ? 0.865 -3.462 13.676 1.00 82.00 93 GLU A N 1
ATOM 614 C CA . GLU A 1 93 ? 0.815 -4.928 13.605 1.00 82.00 93 GLU A CA 1
ATOM 615 C C . GLU A 1 93 ? 0.195 -5.412 12.293 1.00 82.00 93 GLU A C 1
ATOM 617 O O . GLU A 1 93 ? -0.925 -5.019 11.943 1.00 82.00 93 GLU A O 1
ATOM 622 N N . VAL A 1 94 ? 0.912 -6.297 11.602 1.00 83.50 94 VAL A N 1
ATOM 623 C CA . VAL A 1 94 ? 0.511 -6.882 10.324 1.00 83.50 94 VAL A CA 1
ATOM 624 C C . VAL A 1 94 ? 0.300 -8.391 10.441 1.00 83.50 94 VAL A C 1
ATOM 626 O O . VAL A 1 94 ? 1.192 -9.139 10.842 1.00 83.50 94 VAL A O 1
ATOM 629 N N . ASP A 1 95 ? -0.870 -8.848 9.997 1.00 85.56 95 ASP A N 1
ATOM 630 C CA . ASP A 1 95 ? -1.210 -10.267 9.917 1.00 85.56 95 ASP A CA 1
ATOM 631 C C . ASP A 1 95 ? -0.503 -10.973 8.729 1.00 85.56 95 ASP A C 1
ATOM 633 O O . ASP A 1 95 ? -0.542 -10.460 7.604 1.00 85.56 95 ASP A O 1
ATOM 637 N N . PRO A 1 96 ? 0.100 -12.165 8.932 1.00 87.31 96 PRO A N 1
ATOM 638 C CA . PRO A 1 96 ? 0.764 -12.928 7.871 1.00 87.31 96 PRO A CA 1
ATOM 639 C C . PRO A 1 96 ? -0.125 -13.285 6.674 1.00 87.31 96 PRO A C 1
ATOM 641 O O . PRO A 1 96 ? 0.350 -13.268 5.538 1.00 87.31 96 PRO A O 1
ATOM 644 N N . GLY A 1 97 ? -1.406 -13.596 6.898 1.00 88.06 97 GLY A N 1
ATOM 645 C CA . GLY A 1 97 ? -2.341 -13.924 5.820 1.00 88.06 97 GLY A CA 1
ATOM 646 C C . GLY A 1 97 ? -2.642 -12.712 4.941 1.00 88.06 97 GLY A C 1
ATOM 647 O O . GLY A 1 97 ? -2.645 -12.807 3.714 1.00 88.06 97 GLY A O 1
ATOM 648 N N . THR A 1 98 ? -2.808 -11.546 5.565 1.00 87.31 98 THR A N 1
ATOM 649 C CA . THR A 1 98 ? -2.997 -10.271 4.859 1.00 87.31 98 THR A CA 1
ATOM 650 C C . THR A 1 98 ? -1.737 -9.863 4.090 1.00 87.31 98 THR A C 1
ATOM 652 O O . THR A 1 98 ? -1.831 -9.409 2.949 1.00 87.31 98 THR A O 1
ATOM 655 N N . ALA A 1 99 ? -0.554 -10.077 4.675 1.00 90.56 99 ALA A N 1
ATOM 656 C CA . ALA A 1 99 ? 0.723 -9.856 3.999 1.00 90.56 99 ALA A CA 1
ATOM 657 C C . ALA A 1 99 ? 0.878 -10.747 2.757 1.00 90.56 99 ALA A C 1
ATOM 659 O O . ALA A 1 99 ? 1.272 -10.260 1.698 1.00 90.56 99 ALA A O 1
ATOM 660 N N . GLN A 1 100 ? 0.518 -12.031 2.857 1.00 92.25 100 GLN A N 1
ATOM 661 C CA . GLN A 1 100 ? 0.558 -12.945 1.716 1.00 92.25 100 GLN A CA 1
ATOM 662 C C . GLN A 1 100 ? -0.425 -12.529 0.616 1.00 92.25 100 GLN A C 1
ATOM 664 O O . GLN A 1 100 ? -0.038 -12.468 -0.546 1.00 92.25 100 GLN A O 1
ATOM 669 N N . ALA A 1 101 ? -1.663 -12.168 0.969 1.00 90.50 101 ALA A N 1
ATOM 670 C CA . ALA A 1 101 ? -2.651 -11.712 -0.009 1.00 90.50 101 ALA A CA 1
ATOM 671 C C . ALA A 1 101 ? -2.181 -10.462 -0.774 1.00 90.50 101 ALA A C 1
ATOM 673 O O . ALA A 1 101 ? -2.409 -10.350 -1.978 1.00 90.50 101 ALA A O 1
ATOM 674 N N . ALA A 1 102 ? -1.486 -9.543 -0.095 1.00 90.50 102 ALA A N 1
ATOM 675 C CA . ALA A 1 102 ? -0.876 -8.391 -0.748 1.00 90.50 102 ALA A CA 1
ATOM 676 C C . ALA A 1 102 ? 0.262 -8.784 -1.694 1.00 90.50 102 ALA A C 1
ATOM 678 O O . ALA A 1 102 ? 0.328 -8.253 -2.799 1.00 90.50 102 ALA A O 1
ATOM 679 N N . LEU A 1 103 ? 1.126 -9.726 -1.303 1.00 92.00 103 LEU A N 1
ATOM 680 C CA . LEU A 1 103 ? 2.208 -10.219 -2.162 1.00 92.00 103 LEU A CA 1
ATOM 681 C C . LEU A 1 103 ? 1.688 -10.914 -3.418 1.00 92.00 103 LEU A C 1
ATOM 683 O O . LEU A 1 103 ? 2.186 -10.669 -4.516 1.00 92.00 103 LEU A O 1
ATOM 687 N N . ASP A 1 104 ? 0.658 -11.738 -3.260 1.00 91.75 104 ASP A N 1
ATOM 688 C CA . ASP A 1 104 ? -0.003 -12.399 -4.379 1.00 91.75 104 ASP A CA 1
ATOM 689 C C . ASP A 1 104 ? -0.651 -11.373 -5.312 1.00 91.75 104 ASP A C 1
ATOM 691 O O . ASP A 1 104 ? -0.541 -11.493 -6.532 1.00 91.75 104 ASP A O 1
ATOM 695 N N . ALA A 1 105 ? -1.304 -10.345 -4.756 1.00 90.88 105 ALA A N 1
ATOM 696 C CA . ALA A 1 105 ? -1.890 -9.267 -5.542 1.00 90.88 105 ALA A CA 1
ATOM 697 C C . ALA A 1 105 ? -0.810 -8.519 -6.338 1.00 90.88 105 ALA A C 1
ATOM 699 O O . ALA A 1 105 ? -0.952 -8.404 -7.553 1.00 90.88 105 ALA A O 1
ATOM 700 N N . ILE A 1 106 ? 0.295 -8.099 -5.706 1.00 91.69 106 ILE A N 1
ATOM 701 C CA . ILE A 1 106 ? 1.354 -7.352 -6.406 1.00 91.69 106 ILE A CA 1
ATOM 702 C C . ILE A 1 106 ? 2.093 -8.177 -7.455 1.00 91.69 106 ILE A C 1
ATOM 704 O O . ILE A 1 106 ? 2.528 -7.615 -8.453 1.00 91.69 106 ILE A O 1
ATOM 708 N N . GLY A 1 107 ? 2.214 -9.492 -7.255 1.00 89.88 107 GLY A N 1
ATOM 709 C CA . GLY A 1 107 ? 2.811 -10.414 -8.225 1.00 89.88 107 GLY A CA 1
ATOM 710 C C . GLY A 1 107 ? 1.863 -10.850 -9.347 1.00 89.88 107 GLY A C 1
ATOM 711 O O . GLY A 1 107 ? 2.286 -11.528 -10.283 1.00 89.88 107 GLY A O 1
ATOM 712 N N . SER A 1 108 ? 0.575 -10.510 -9.257 1.00 90.44 108 SER A N 1
ATOM 713 C CA . SER A 1 108 ? -0.423 -10.897 -10.257 1.00 90.44 108 SER A CA 1
ATOM 714 C C . SER A 1 108 ? -0.396 -9.976 -11.465 1.00 90.44 108 SER A C 1
ATOM 716 O O . SER A 1 108 ? -0.250 -8.775 -11.281 1.00 90.44 108 SER A O 1
ATOM 718 N N . PRO A 1 109 ? -0.648 -10.469 -12.687 1.00 86.12 109 PRO A N 1
ATOM 719 C CA . PRO A 1 109 ? -0.827 -9.596 -13.841 1.00 86.12 109 PRO A CA 1
ATOM 720 C C . PRO A 1 109 ? -1.967 -8.588 -13.634 1.00 86.12 109 PRO A C 1
ATOM 722 O O . PRO A 1 109 ? -2.989 -8.907 -13.018 1.00 86.12 109 PRO A O 1
ATOM 725 N N . VAL A 1 110 ? -1.812 -7.388 -14.198 1.00 84.69 110 VAL A N 1
ATOM 726 C CA . VAL A 1 110 ? -2.865 -6.362 -14.215 1.00 84.69 110 VAL A CA 1
ATOM 727 C C . VAL A 1 110 ? -4.134 -6.938 -14.849 1.00 84.69 110 VAL A C 1
ATOM 729 O O . VAL A 1 110 ? -4.083 -7.556 -15.912 1.00 84.69 110 VAL A O 1
ATOM 732 N N . GLY A 1 111 ? -5.279 -6.748 -14.192 1.00 81.81 111 GLY A N 1
ATOM 733 C CA . GLY A 1 111 ? -6.575 -7.220 -14.689 1.00 81.81 111 GLY A CA 1
ATOM 734 C C . GLY A 1 111 ? -6.822 -8.724 -14.526 1.00 81.81 111 GLY A C 1
ATOM 735 O O . GLY A 1 111 ? -7.899 -9.191 -14.894 1.00 81.81 111 GLY A O 1
ATOM 736 N N . ALA A 1 112 ? -5.879 -9.484 -13.955 1.00 82.50 112 ALA A N 1
ATOM 737 C CA . ALA A 1 112 ? -6.123 -10.877 -13.602 1.00 82.50 112 ALA A CA 1
ATOM 738 C C . ALA A 1 112 ? -7.199 -10.968 -12.510 1.00 82.50 112 ALA A C 1
ATOM 740 O O . ALA A 1 112 ? -7.139 -10.258 -11.503 1.00 82.50 112 ALA A O 1
ATOM 741 N N . ASP A 1 113 ? -8.158 -11.874 -12.681 1.00 83.19 113 ASP A N 1
ATOM 742 C CA . ASP A 1 113 ? -9.143 -12.179 -11.644 1.00 83.19 113 ASP A CA 1
ATOM 743 C C . ASP A 1 113 ? -8.503 -13.097 -10.590 1.00 83.19 113 ASP A C 1
ATOM 745 O O . ASP A 1 113 ? -8.591 -14.324 -10.659 1.00 83.19 113 ASP A O 1
ATOM 749 N N . ASN A 1 114 ? -7.747 -12.495 -9.665 1.00 85.38 114 ASN A N 1
ATOM 750 C CA . ASN A 1 114 ? -7.031 -13.213 -8.614 1.00 85.38 114 ASN A CA 1
ATOM 751 C C . ASN A 1 114 ? -7.813 -13.158 -7.282 1.00 85.38 114 ASN A C 1
ATOM 753 O O . ASN A 1 114 ? -8.096 -12.062 -6.783 1.00 85.38 114 ASN A O 1
ATOM 757 N N . PRO A 1 115 ? -8.110 -14.308 -6.639 1.00 87.50 115 PRO A N 1
ATOM 758 C CA . PRO A 1 115 ? -8.796 -14.342 -5.346 1.00 87.50 115 PRO A CA 1
ATOM 759 C C . PRO A 1 115 ? -8.077 -13.545 -4.246 1.00 87.50 115 PRO A C 1
ATOM 761 O O . PRO A 1 115 ? -8.747 -12.943 -3.407 1.00 87.50 115 PRO A O 1
ATOM 764 N N . SER A 1 116 ? -6.746 -13.465 -4.267 1.00 88.50 116 SER A N 1
ATOM 765 C CA . SER A 1 116 ? -5.954 -12.689 -3.308 1.00 88.50 116 SER A CA 1
ATOM 766 C C . SER A 1 116 ? -6.219 -11.182 -3.401 1.00 88.50 116 SER A C 1
ATOM 768 O O . SER A 1 116 ? -6.177 -10.499 -2.382 1.00 88.50 116 SER A O 1
ATOM 770 N N . VAL A 1 117 ? -6.616 -10.656 -4.569 1.00 90.06 117 VAL A N 1
ATOM 771 C CA . VAL A 1 117 ? -7.043 -9.248 -4.717 1.00 90.06 117 VAL A CA 1
ATOM 772 C C . VAL A 1 117 ? -8.356 -9.005 -3.980 1.00 90.06 117 VAL A C 1
ATOM 774 O O . VAL A 1 117 ? -8.515 -7.994 -3.299 1.00 90.06 117 VAL A O 1
ATOM 777 N N . LYS A 1 118 ? -9.293 -9.957 -4.045 1.00 90.69 118 LYS A N 1
ATOM 778 C CA . LYS A 1 118 ? -10.550 -9.889 -3.288 1.00 90.69 118 LYS A CA 1
ATOM 779 C C . LYS A 1 118 ? -10.310 -10.021 -1.783 1.00 90.69 118 LYS A C 1
ATOM 781 O O . LYS A 1 118 ? -10.946 -9.311 -1.002 1.00 90.69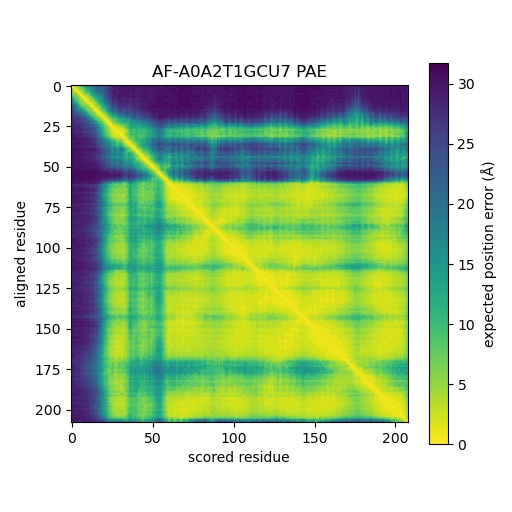 118 LYS A O 1
ATOM 786 N N . VAL A 1 119 ? -9.394 -10.901 -1.376 1.00 90.19 119 VAL A N 1
ATOM 787 C CA . VAL A 1 119 ? -8.977 -11.045 0.029 1.00 90.19 119 VAL A CA 1
ATOM 788 C C . VAL A 1 119 ? -8.366 -9.739 0.533 1.00 90.19 119 VAL A C 1
ATOM 790 O O . VAL A 1 119 ? -8.795 -9.237 1.570 1.00 90.19 119 VAL A O 1
ATOM 793 N N . LEU A 1 120 ? -7.448 -9.136 -0.228 1.00 91.38 120 LEU A N 1
ATOM 794 C CA . LEU A 1 120 ? -6.836 -7.854 0.112 1.00 91.38 120 LEU A CA 1
ATOM 795 C C . LEU A 1 120 ? -7.876 -6.727 0.194 1.00 91.38 120 LEU A C 1
ATOM 797 O O . LEU A 1 120 ? -7.910 -6.005 1.185 1.00 91.38 120 LEU A O 1
ATOM 801 N N . ALA A 1 121 ? -8.769 -6.609 -0.793 1.00 92.56 121 ALA A N 1
ATOM 802 C CA . ALA A 1 121 ? -9.848 -5.619 -0.779 1.00 92.56 121 ALA A CA 1
ATOM 803 C C . ALA A 1 121 ? -10.758 -5.777 0.451 1.00 92.56 121 ALA A C 1
ATOM 805 O O . ALA A 1 121 ? -11.161 -4.790 1.063 1.00 92.56 121 ALA A O 1
ATOM 806 N N . THR A 1 122 ? -11.046 -7.017 0.851 1.00 92.06 122 THR A N 1
ATOM 807 C CA . THR A 1 122 ? -11.826 -7.314 2.062 1.00 92.06 122 THR A CA 1
ATOM 808 C C . THR A 1 122 ? -11.062 -6.908 3.322 1.00 92.06 122 THR A C 1
ATOM 810 O O . THR A 1 122 ? -11.627 -6.258 4.199 1.00 92.06 122 THR A O 1
ATOM 813 N N . ALA A 1 123 ? -9.765 -7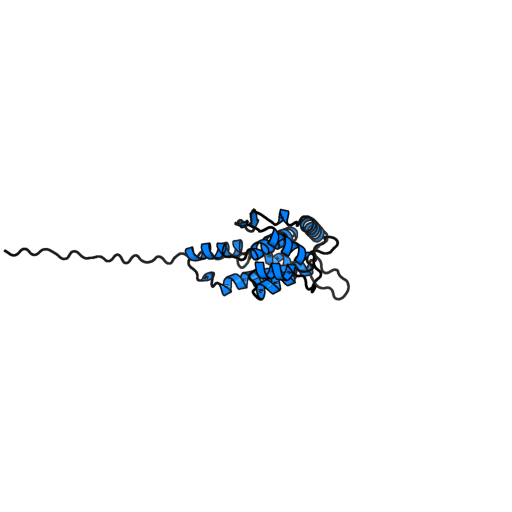.219 3.398 1.00 89.19 123 ALA A N 1
ATOM 814 C CA . ALA A 1 123 ? -8.902 -6.822 4.510 1.00 89.19 123 ALA A CA 1
ATOM 815 C C . ALA A 1 123 ? -8.714 -5.297 4.611 1.00 89.19 123 ALA A C 1
ATOM 817 O O . ALA A 1 123 ? -8.463 -4.780 5.698 1.00 89.19 123 ALA A O 1
ATOM 818 N N . LEU A 1 124 ? -8.869 -4.578 3.496 1.00 89.75 124 LEU A N 1
ATOM 819 C CA . LEU A 1 124 ? -8.922 -3.116 3.395 1.00 89.75 124 LEU A CA 1
ATOM 820 C C . LEU A 1 124 ? -10.306 -2.527 3.753 1.00 89.75 124 LEU A C 1
ATOM 822 O O . LEU A 1 124 ? -10.515 -1.326 3.641 1.00 89.75 124 LEU A O 1
ATOM 826 N N . GLY A 1 125 ? -11.273 -3.339 4.187 1.00 89.25 125 GLY A N 1
ATOM 827 C CA . GLY A 1 125 ? -12.606 -2.876 4.589 1.00 89.25 125 GLY A CA 1
ATOM 828 C C . GLY A 1 125 ? -13.668 -2.912 3.483 1.00 89.25 125 GLY A C 1
ATOM 829 O O . GLY A 1 125 ? -14.799 -2.500 3.721 1.00 89.25 125 GLY A O 1
ATOM 830 N N . GLY A 1 126 ? -13.344 -3.421 2.290 1.00 89.69 126 GLY A N 1
ATOM 831 C CA . GLY A 1 126 ? -14.312 -3.809 1.254 1.00 89.69 126 GLY A CA 1
ATOM 832 C C . GLY A 1 126 ? -14.999 -2.677 0.479 1.00 89.69 126 GLY A C 1
ATOM 833 O O . GLY A 1 126 ? -15.761 -2.964 -0.445 1.00 89.69 126 GLY A O 1
ATOM 834 N N . SER A 1 127 ? -14.731 -1.412 0.813 1.00 91.12 127 SER A N 1
ATOM 835 C CA . SER A 1 127 ? -15.265 -0.250 0.091 1.00 91.12 127 SER A CA 1
ATOM 836 C C . SER A 1 127 ? -14.786 -0.188 -1.365 1.00 91.12 127 SER A C 1
ATOM 838 O O . SER A 1 127 ? -13.815 -0.842 -1.746 1.00 91.12 127 SER A O 1
ATOM 840 N N . ASP A 1 128 ? -15.417 0.651 -2.186 1.00 91.19 128 ASP A N 1
ATOM 841 C CA . ASP A 1 128 ? -14.962 0.870 -3.565 1.00 91.19 128 ASP A CA 1
ATOM 842 C C . ASP A 1 128 ? -13.519 1.397 -3.608 1.00 91.19 128 ASP A C 1
ATOM 844 O O . ASP A 1 128 ? -12.723 0.948 -4.430 1.00 91.19 128 ASP A O 1
ATOM 848 N N . ALA A 1 129 ? -13.142 2.272 -2.667 1.00 88.88 129 ALA A N 1
ATOM 849 C CA . ALA A 1 129 ? -11.767 2.751 -2.526 1.00 88.88 129 ALA A CA 1
ATOM 850 C C . ALA A 1 129 ? -10.794 1.619 -2.139 1.00 88.88 129 ALA A C 1
ATOM 852 O O . ALA A 1 129 ? -9.690 1.543 -2.673 1.00 88.88 129 ALA A O 1
ATOM 853 N N . ALA A 1 130 ? -11.213 0.699 -1.263 1.00 91.69 130 ALA A N 1
ATOM 854 C CA . ALA A 1 130 ? -10.435 -0.489 -0.911 1.00 91.69 130 ALA A CA 1
ATOM 855 C C . ALA A 1 130 ? -10.246 -1.437 -2.109 1.00 91.69 130 ALA A C 1
ATOM 857 O O . ALA A 1 130 ? -9.159 -1.975 -2.318 1.00 91.69 130 ALA A O 1
ATOM 858 N N . GLN A 1 131 ? -11.289 -1.621 -2.923 1.00 92.69 131 GLN A N 1
ATOM 859 C CA . GLN A 1 131 ? -11.222 -2.428 -4.143 1.00 92.69 131 GLN A CA 1
ATOM 860 C C . GLN A 1 131 ? -10.320 -1.790 -5.202 1.00 92.69 131 GLN A C 1
ATOM 862 O O . GLN A 1 131 ? -9.559 -2.501 -5.857 1.00 92.69 131 GLN A O 1
ATOM 867 N N . GLN A 1 132 ? -10.393 -0.468 -5.374 1.00 91.81 132 GLN A N 1
ATOM 868 C CA . GLN A 1 132 ? -9.522 0.270 -6.289 1.00 91.81 132 GLN A CA 1
ATOM 869 C C . GLN A 1 132 ? -8.060 0.159 -5.862 1.00 91.81 132 GLN A C 1
ATOM 871 O O . GLN A 1 132 ? -7.228 -0.198 -6.691 1.00 91.81 132 GLN A O 1
ATOM 876 N N . LEU A 1 133 ? -7.759 0.345 -4.572 1.00 92.06 133 LEU A N 1
ATOM 877 C CA . LEU A 1 133 ? -6.410 0.151 -4.044 1.00 92.06 133 LEU A CA 1
ATOM 878 C C . LEU A 1 133 ? -5.906 -1.278 -4.294 1.00 92.06 133 LEU A C 1
ATOM 880 O O . LEU A 1 133 ? -4.854 -1.454 -4.905 1.00 92.06 133 LEU A O 1
ATOM 884 N N . ALA A 1 134 ? -6.673 -2.305 -3.922 1.00 92.88 134 ALA A N 1
ATOM 885 C CA . ALA A 1 134 ? -6.258 -3.694 -4.130 1.00 92.88 134 ALA A CA 1
ATOM 886 C C . ALA A 1 134 ? -5.985 -4.024 -5.611 1.00 92.88 134 ALA A C 1
ATOM 888 O O . ALA A 1 134 ? -5.033 -4.740 -5.915 1.00 92.88 134 ALA A O 1
ATOM 889 N N . LYS A 1 135 ? -6.792 -3.486 -6.536 1.00 93.19 135 LYS A N 1
ATOM 890 C CA . LYS A 1 135 ? -6.592 -3.648 -7.986 1.00 93.19 135 LYS A CA 1
ATOM 891 C C . LYS A 1 135 ? -5.388 -2.867 -8.502 1.00 93.19 135 LYS A C 1
ATOM 893 O O . LYS A 1 135 ? -4.630 -3.391 -9.305 1.00 93.19 135 LYS A O 1
ATOM 898 N N . SER A 1 136 ? -5.193 -1.638 -8.032 1.00 90.44 136 SER A N 1
ATOM 899 C CA . SER A 1 136 ? -4.072 -0.786 -8.446 1.00 90.44 136 SER A CA 1
ATOM 900 C C . SER A 1 136 ? -2.710 -1.361 -8.058 1.00 90.44 136 SER A C 1
ATOM 902 O O . SER A 1 136 ? -1.713 -1.057 -8.694 1.00 90.44 136 SER A O 1
ATOM 904 N N . MET A 1 137 ? -2.674 -2.225 -7.041 1.00 91.31 137 MET A N 1
ATOM 905 C CA . MET A 1 137 ? -1.469 -2.938 -6.636 1.00 91.31 137 MET A CA 1
ATOM 906 C C . MET A 1 137 ? -1.125 -4.109 -7.568 1.00 91.31 137 MET A C 1
ATOM 908 O O . MET A 1 137 ? -0.004 -4.597 -7.497 1.00 91.31 137 MET A O 1
ATOM 912 N N . GLN A 1 138 ? -2.034 -4.569 -8.439 1.00 92.44 138 GLN A N 1
ATOM 913 C CA . GLN A 1 138 ? -1.754 -5.671 -9.365 1.00 92.44 138 GLN A CA 1
ATOM 914 C C . GLN A 1 138 ? -0.659 -5.309 -10.361 1.00 92.44 138 GLN A C 1
ATOM 916 O O . GLN A 1 138 ? -0.682 -4.242 -10.957 1.00 92.44 138 GLN A O 1
ATOM 921 N N . GLY A 1 139 ? 0.266 -6.233 -10.591 1.00 88.31 139 GLY A N 1
ATOM 922 C CA . GLY A 1 139 ? 1.348 -6.085 -11.560 1.00 88.31 139 GLY A CA 1
ATOM 923 C C . GLY A 1 139 ? 2.494 -5.219 -11.057 1.00 88.31 139 GLY A C 1
ATOM 924 O O . GLY A 1 139 ? 3.441 -4.984 -11.801 1.00 88.31 139 GLY A O 1
ATOM 925 N N . LEU A 1 140 ? 2.432 -4.770 -9.798 1.00 90.94 140 LEU A N 1
ATOM 926 C CA . LEU A 1 140 ? 3.457 -3.927 -9.197 1.00 90.94 140 LEU A CA 1
ATOM 927 C C . LEU A 1 140 ? 4.806 -4.645 -9.139 1.00 90.94 140 LEU A C 1
ATOM 929 O O . LEU A 1 140 ? 5.840 -4.007 -9.298 1.00 90.94 140 LEU A O 1
ATOM 933 N N . ARG A 1 141 ? 4.807 -5.963 -8.931 1.00 90.62 141 ARG A N 1
ATOM 934 C CA . ARG A 1 141 ? 5.999 -6.804 -9.009 1.00 90.62 141 ARG A CA 1
ATOM 935 C C . ARG A 1 141 ? 5.874 -7.736 -10.209 1.00 90.62 141 ARG A C 1
ATOM 937 O O . ARG A 1 141 ? 5.022 -8.620 -10.236 1.00 90.62 141 ARG A O 1
ATOM 944 N N . ARG A 1 142 ? 6.756 -7.565 -11.190 1.00 86.88 142 ARG A N 1
ATOM 945 C CA . ARG A 1 142 ? 6.836 -8.426 -12.372 1.00 86.88 142 ARG A CA 1
ATOM 946 C C . ARG A 1 142 ? 7.381 -9.811 -12.018 1.00 86.88 142 ARG A C 1
ATOM 948 O O . ARG A 1 142 ? 7.972 -10.029 -10.959 1.00 86.88 142 ARG A O 1
ATOM 955 N N . SER A 1 143 ? 7.222 -10.756 -12.944 1.00 83.88 143 SER A N 1
ATOM 956 C CA . SER A 1 143 ? 7.683 -12.143 -12.789 1.00 83.88 143 SER A CA 1
ATOM 957 C C . SER A 1 143 ? 9.200 -12.283 -12.629 1.00 83.88 143 SER A C 1
ATOM 959 O O . SER A 1 143 ? 9.662 -13.259 -12.047 1.00 83.88 143 SER A O 1
ATOM 961 N N . ASP A 1 144 ? 9.977 -11.322 -13.132 1.00 82.12 144 ASP A N 1
ATOM 962 C CA . ASP A 1 144 ? 11.433 -11.242 -12.949 1.00 82.12 144 ASP A CA 1
ATOM 963 C C . ASP A 1 144 ? 11.837 -10.592 -11.609 1.00 82.12 144 ASP A C 1
ATOM 965 O O . ASP A 1 144 ? 13.021 -10.451 -11.309 1.00 82.12 144 ASP A O 1
ATOM 969 N N . GLY A 1 145 ? 10.855 -10.210 -10.787 1.00 81.62 145 GLY A N 1
ATOM 970 C CA . GLY A 1 145 ? 11.045 -9.548 -9.504 1.00 81.62 145 GLY A CA 1
ATOM 971 C C . GLY A 1 145 ? 11.224 -8.033 -9.591 1.00 81.62 145 GLY A C 1
ATOM 972 O O . GLY A 1 145 ? 11.332 -7.406 -8.536 1.00 81.62 145 GLY A O 1
ATOM 973 N N . SER A 1 146 ? 11.230 -7.446 -10.792 1.00 85.94 146 SER A N 1
ATOM 974 C CA . SER A 1 146 ? 11.310 -5.995 -10.964 1.00 85.94 146 SER A CA 1
ATOM 975 C C . SER A 1 146 ? 10.017 -5.295 -10.542 1.00 85.94 146 SER A C 1
ATOM 977 O O . SER A 1 146 ? 8.927 -5.866 -10.619 1.00 85.94 146 SER A O 1
ATOM 979 N N . ILE A 1 147 ? 10.139 -4.051 -10.082 1.00 88.38 147 ILE A N 1
ATOM 980 C CA . ILE A 1 147 ? 9.001 -3.207 -9.720 1.00 88.38 147 ILE A CA 1
ATOM 981 C C . ILE A 1 147 ? 8.547 -2.403 -10.933 1.00 88.38 147 ILE A C 1
ATOM 983 O O . ILE A 1 147 ? 9.361 -1.765 -11.601 1.00 88.38 147 ILE A O 1
ATOM 987 N N . ASP A 1 148 ? 7.247 -2.429 -11.213 1.00 86.25 148 ASP A N 1
ATOM 988 C CA . ASP A 1 148 ? 6.646 -1.618 -12.261 1.00 86.25 148 ASP A CA 1
ATOM 989 C C . ASP A 1 148 ? 6.428 -0.173 -11.770 1.00 86.25 148 ASP A C 1
ATOM 991 O O . ASP A 1 148 ? 5.672 0.046 -10.819 1.00 86.25 148 ASP A O 1
ATOM 995 N N . PRO A 1 149 ? 7.081 0.819 -12.397 1.00 79.94 149 PRO A N 1
ATOM 996 C CA . PRO A 1 149 ? 7.010 2.213 -11.973 1.00 79.94 149 PRO A CA 1
ATOM 997 C C . PRO A 1 149 ? 5.639 2.855 -12.215 1.00 79.94 149 PRO A C 1
ATOM 999 O O . PRO A 1 149 ? 5.183 3.646 -11.392 1.00 79.94 149 PRO A O 1
ATOM 1002 N N . VAL A 1 150 ? 4.952 2.496 -13.302 1.00 78.88 150 VAL A N 1
ATOM 1003 C CA . VAL A 1 150 ? 3.624 3.034 -13.633 1.00 78.88 150 VAL A CA 1
ATOM 1004 C C . VAL A 1 150 ? 2.589 2.481 -12.664 1.00 78.88 150 VAL A C 1
ATOM 1006 O O . VAL A 1 150 ? 1.763 3.226 -12.132 1.00 78.88 150 VAL A O 1
ATOM 1009 N N . VAL A 1 151 ? 2.666 1.179 -12.381 1.00 86.38 151 VAL A N 1
ATOM 1010 C CA . VAL A 1 151 ? 1.800 0.548 -11.384 1.00 86.38 151 VAL A CA 1
ATOM 1011 C C . VAL A 1 151 ? 2.087 1.106 -9.991 1.00 86.38 151 VAL A C 1
ATOM 1013 O O . VAL A 1 151 ? 1.143 1.373 -9.253 1.00 86.3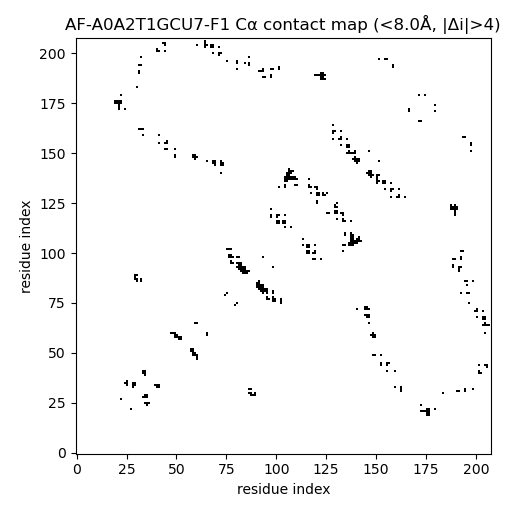8 151 VAL A O 1
ATOM 1016 N N . LEU A 1 152 ? 3.355 1.344 -9.630 1.00 85.44 152 LEU A N 1
ATOM 1017 C CA . LEU A 1 152 ? 3.703 1.956 -8.345 1.00 85.44 152 LEU A CA 1
ATOM 1018 C C . LEU A 1 152 ? 3.043 3.327 -8.185 1.00 85.44 152 LEU A C 1
ATOM 1020 O O . LEU A 1 152 ? 2.398 3.558 -7.165 1.00 85.44 152 LEU A O 1
ATOM 1024 N N . THR A 1 153 ? 3.135 4.202 -9.188 1.00 79.44 153 THR A N 1
ATOM 1025 C CA . THR A 1 153 ? 2.472 5.514 -9.154 1.00 79.44 153 THR A CA 1
ATOM 1026 C C . THR A 1 153 ? 0.954 5.379 -9.010 1.00 79.44 153 THR A C 1
ATOM 1028 O O . THR A 1 153 ? 0.365 5.990 -8.120 1.00 79.44 153 THR A O 1
ATOM 1031 N N . GLY A 1 154 ? 0.314 4.510 -9.800 1.00 81.38 154 GLY A N 1
ATOM 1032 C CA . GLY A 1 154 ? -1.132 4.279 -9.703 1.00 81.38 154 GLY A CA 1
ATOM 1033 C C . GLY A 1 154 ? -1.579 3.689 -8.356 1.00 81.38 154 GLY A C 1
ATOM 1034 O O . GLY A 1 154 ? -2.635 4.059 -7.829 1.00 81.38 154 GLY A O 1
ATOM 1035 N N . ALA A 1 155 ? -0.774 2.800 -7.769 1.00 87.50 155 ALA A N 1
ATOM 1036 C CA . ALA A 1 155 ? -1.018 2.222 -6.450 1.00 87.50 155 ALA A CA 1
ATOM 1037 C C . ALA A 1 155 ? -0.886 3.266 -5.337 1.00 87.50 155 ALA A C 1
ATOM 1039 O O . ALA A 1 155 ? -1.697 3.302 -4.411 1.00 87.50 155 ALA A O 1
ATOM 1040 N N . VAL A 1 156 ? 0.106 4.146 -5.458 1.00 82.94 156 VAL A N 1
ATOM 1041 C CA . VAL A 1 156 ? 0.342 5.269 -4.553 1.00 82.94 156 VAL A CA 1
ATOM 1042 C C . VAL A 1 156 ? -0.821 6.272 -4.591 1.00 82.94 156 VAL A C 1
ATOM 1044 O O . VAL A 1 156 ? -1.354 6.639 -3.540 1.00 82.94 156 VAL A O 1
ATOM 1047 N N . ASP A 1 157 ? -1.297 6.648 -5.778 1.00 81.62 157 ASP A N 1
ATOM 1048 C CA . ASP A 1 157 ? -2.456 7.536 -5.929 1.00 81.62 157 ASP A CA 1
ATOM 1049 C C . ASP A 1 157 ? -3.739 6.912 -5.364 1.00 81.62 157 ASP A C 1
ATOM 1051 O O . ASP A 1 157 ? -4.517 7.559 -4.653 1.00 81.62 157 ASP A O 1
ATOM 1055 N N . SER A 1 158 ? -3.949 5.621 -5.625 1.00 87.00 158 SER A N 1
ATOM 1056 C CA . SER A 1 158 ? -5.091 4.877 -5.085 1.00 87.00 158 SER A CA 1
ATOM 1057 C C . SER A 1 158 ? -5.032 4.768 -3.561 1.00 87.00 158 SER A C 1
ATOM 1059 O O . SER A 1 158 ? -6.066 4.855 -2.896 1.00 87.00 158 SER A O 1
ATOM 1061 N N . TYR A 1 159 ? -3.832 4.643 -2.989 1.00 87.19 159 TYR A N 1
ATOM 1062 C CA . TYR A 1 159 ? -3.624 4.638 -1.545 1.00 87.19 159 TYR A CA 1
ATOM 1063 C C . TYR A 1 159 ? -3.988 5.986 -0.916 1.00 87.19 159 TYR A C 1
ATOM 1065 O O . TYR A 1 159 ? -4.735 6.022 0.062 1.00 87.19 159 TYR A O 1
ATOM 1073 N N . ASN A 1 160 ? -3.562 7.098 -1.520 1.00 80.50 160 ASN A N 1
ATOM 1074 C CA . ASN A 1 160 ? -3.944 8.442 -1.077 1.00 80.50 160 ASN A CA 1
ATOM 1075 C C . ASN A 1 160 ? -5.461 8.650 -1.093 1.00 80.50 160 ASN A C 1
ATOM 1077 O O . ASN A 1 160 ? -6.040 9.154 -0.126 1.00 80.50 160 ASN A O 1
ATOM 1081 N N . ASN A 1 161 ? -6.122 8.219 -2.169 1.00 83.56 161 ASN A N 1
ATOM 1082 C CA . ASN A 1 161 ? -7.578 8.285 -2.282 1.00 83.56 161 ASN A CA 1
ATOM 1083 C C . ASN A 1 161 ? -8.274 7.425 -1.220 1.00 83.56 161 ASN A C 1
ATOM 1085 O O . ASN A 1 161 ? -9.260 7.859 -0.622 1.00 83.56 161 ASN A O 1
ATOM 1089 N N . TYR A 1 162 ? -7.743 6.235 -0.938 1.00 87.69 162 TYR A N 1
ATOM 1090 C CA . TYR A 1 162 ? -8.249 5.363 0.116 1.00 87.69 162 TYR A CA 1
ATOM 1091 C C . TYR A 1 162 ? -8.091 5.980 1.515 1.00 87.69 162 TYR A C 1
ATOM 1093 O O . TYR A 1 162 ? -9.039 5.967 2.301 1.00 87.69 162 TYR A O 1
ATOM 1101 N N . VAL A 1 163 ? -6.947 6.594 1.825 1.00 83.31 163 VAL A N 1
ATOM 1102 C CA . VAL A 1 163 ? -6.746 7.287 3.107 1.00 83.31 163 VAL A CA 1
ATOM 1103 C C . VAL A 1 163 ? -7.687 8.481 3.245 1.00 83.31 163 VAL A C 1
ATOM 1105 O O . VAL A 1 163 ? -8.318 8.650 4.289 1.00 83.31 163 VAL A O 1
ATOM 1108 N N . LYS A 1 164 ? -7.850 9.280 2.184 1.00 81.62 164 LYS A N 1
ATOM 1109 C CA . LYS A 1 164 ? -8.824 10.376 2.166 1.00 81.62 164 LYS A CA 1
ATOM 1110 C C . LYS A 1 164 ? -10.243 9.864 2.423 1.00 81.62 164 LYS A C 1
ATOM 1112 O O . LYS A 1 164 ? -10.944 10.415 3.267 1.00 81.62 164 LYS A O 1
ATOM 1117 N N . TYR A 1 165 ? -10.629 8.762 1.779 1.00 85.56 165 TYR A N 1
ATOM 1118 C CA . TYR A 1 165 ? -11.903 8.092 2.034 1.00 85.56 165 TYR A CA 1
ATOM 1119 C C . TYR A 1 165 ? -12.062 7.691 3.507 1.00 85.56 165 TYR A C 1
ATOM 1121 O O . TYR A 1 165 ? -13.132 7.916 4.075 1.00 85.56 165 TYR A O 1
ATOM 1129 N N . LEU A 1 166 ? -11.027 7.130 4.144 1.00 83.94 166 LEU A N 1
ATOM 1130 C CA . LEU A 1 166 ? -11.075 6.774 5.565 1.00 83.94 166 LEU A CA 1
ATOM 1131 C C . LEU A 1 166 ? -11.281 8.005 6.454 1.00 83.94 166 LEU A C 1
ATOM 1133 O O . LEU A 1 166 ? -12.064 7.937 7.401 1.00 83.94 166 LEU A O 1
ATOM 1137 N N . ILE A 1 167 ? -10.620 9.120 6.144 1.00 79.81 167 ILE A N 1
ATOM 1138 C CA . ILE A 1 167 ? -10.750 10.377 6.891 1.00 79.81 167 ILE A CA 1
ATOM 1139 C C . ILE A 1 167 ? -12.157 10.958 6.759 1.00 79.81 167 ILE A C 1
ATOM 1141 O O . ILE A 1 167 ? -12.802 11.247 7.772 1.00 79.81 167 ILE A O 1
ATOM 1145 N N . ASP A 1 168 ? -12.638 11.084 5.524 1.00 82.06 168 ASP A N 1
ATOM 1146 C CA . ASP A 1 168 ? -13.912 11.726 5.212 1.00 82.06 168 ASP A CA 1
ATOM 1147 C C . ASP A 1 168 ? -15.095 10.876 5.699 1.00 82.06 168 ASP A C 1
ATOM 1149 O O . ASP A 1 168 ? -15.983 11.377 6.392 1.00 82.06 168 ASP A O 1
ATOM 1153 N N . SER A 1 169 ? -15.079 9.567 5.420 1.00 82.44 169 SER A N 1
ATOM 1154 C CA . SER A 1 169 ? -16.184 8.656 5.765 1.00 82.44 169 SER A CA 1
ATOM 1155 C C . SER A 1 169 ? -16.364 8.481 7.268 1.00 82.44 169 SER A C 1
ATOM 1157 O O . SER A 1 169 ? -17.473 8.228 7.730 1.00 82.44 169 SER A O 1
ATOM 1159 N N . ASN A 1 170 ? -15.287 8.629 8.043 1.00 76.94 170 ASN A N 1
ATOM 1160 C CA . ASN A 1 170 ? -15.333 8.515 9.500 1.00 76.94 170 ASN A CA 1
ATOM 1161 C C . ASN A 1 170 ? -15.390 9.877 10.202 1.00 76.94 170 ASN A C 1
ATOM 1163 O O . ASN A 1 170 ? -15.359 9.919 11.433 1.00 76.94 170 ASN A O 1
ATOM 1167 N N . GLN A 1 171 ? -15.475 10.977 9.440 1.00 73.50 171 GLN A N 1
ATOM 1168 C CA . GLN A 1 171 ? -15.509 12.352 9.951 1.00 73.50 171 GLN A CA 1
ATOM 1169 C C . GLN A 1 171 ? -14.418 12.608 11.002 1.00 73.50 171 GLN A C 1
ATOM 1171 O O . GLN A 1 171 ? -14.640 13.290 12.002 1.00 73.50 171 GLN A O 1
ATOM 1176 N N . ILE A 1 172 ? -13.233 12.027 10.788 1.00 71.75 172 ILE A N 1
ATOM 1177 C CA . ILE A 1 172 ? -12.142 11.974 11.772 1.00 71.75 172 ILE A CA 1
ATOM 1178 C C . ILE A 1 172 ? -11.788 13.374 12.282 1.00 71.75 172 ILE A C 1
ATOM 1180 O O . ILE A 1 172 ? -11.565 13.574 13.473 1.00 71.75 172 ILE A O 1
ATOM 1184 N N . THR A 1 173 ? -11.782 14.358 11.385 1.00 69.25 173 THR A N 1
ATOM 1185 C CA . THR A 1 173 ? -11.435 15.756 11.675 1.00 69.25 173 THR A CA 1
ATOM 1186 C C . THR A 1 173 ? -12.409 16.454 12.628 1.00 69.25 173 THR A C 1
ATOM 1188 O O . THR A 1 173 ? -12.090 17.523 13.140 1.00 69.25 173 THR A O 1
ATOM 1191 N N . GLN A 1 174 ? -13.577 15.860 12.887 1.00 70.12 174 GLN A N 1
ATOM 1192 C CA . GLN A 1 174 ? -14.624 16.398 13.758 1.00 70.12 174 GLN A CA 1
ATOM 1193 C C . GLN A 1 174 ? -14.778 15.598 15.063 1.00 70.12 174 GLN A C 1
ATOM 1195 O O . GLN A 1 174 ? -15.602 15.956 15.905 1.00 70.12 174 GLN A O 1
ATOM 1200 N N . LYS A 1 175 ? -14.006 14.516 15.252 1.00 67.56 175 LYS A N 1
ATOM 1201 C CA . LYS A 1 175 ? -14.131 13.617 16.408 1.00 67.56 175 LYS A CA 1
ATOM 1202 C C . LYS A 1 175 ? -13.261 14.042 17.599 1.00 67.56 175 LYS A C 1
ATOM 1204 O O . LYS A 1 175 ? -12.139 14.515 17.408 1.00 67.56 175 LYS A O 1
ATOM 1209 N N . PRO A 1 176 ? -13.728 13.830 18.845 1.00 68.50 176 PRO A N 1
ATOM 1210 C CA . PRO A 1 176 ? -12.909 14.041 20.034 1.00 68.50 176 PRO A CA 1
ATOM 1211 C C . PRO A 1 176 ? -11.770 13.011 20.122 1.00 68.50 176 PRO A C 1
ATOM 1213 O O . PRO A 1 176 ? -11.913 11.858 19.717 1.00 68.50 176 PRO A O 1
ATOM 1216 N N . THR A 1 177 ? -10.645 13.402 20.727 1.00 67.88 177 THR A N 1
ATOM 1217 C CA . THR A 1 177 ? -9.416 12.585 20.837 1.00 67.88 177 THR A CA 1
ATOM 1218 C C . THR A 1 177 ? -9.619 11.201 21.460 1.00 67.88 177 THR A C 1
ATOM 1220 O O . THR A 1 177 ? -8.958 10.242 21.064 1.00 67.88 177 THR A O 1
ATOM 1223 N N . SER A 1 178 ? -10.577 11.051 22.375 1.00 66.94 178 SER A N 1
ATOM 1224 C CA . SER A 1 178 ? -10.948 9.755 22.956 1.00 66.94 178 SER A CA 1
ATOM 1225 C C . SER A 1 178 ? -11.551 8.775 21.940 1.00 66.94 178 SER A C 1
ATOM 1227 O O . SER A 1 178 ? -11.332 7.574 22.055 1.00 66.94 178 SER A O 1
ATOM 1229 N N . GLU A 1 179 ? -12.285 9.265 20.937 1.00 69.56 179 GLU A N 1
ATOM 1230 C CA . GLU A 1 179 ? -12.840 8.434 19.857 1.00 69.56 179 GLU A CA 1
ATOM 1231 C C . GLU A 1 179 ? -11.795 8.109 18.786 1.00 69.56 179 GLU A C 1
ATOM 1233 O O . GLU A 1 179 ? -11.879 7.072 18.129 1.00 69.56 179 GLU A O 1
ATOM 1238 N N . LEU A 1 180 ? -10.784 8.966 18.633 1.00 71.38 180 LEU A N 1
ATOM 1239 C CA . LEU A 1 180 ? -9.723 8.780 17.647 1.00 71.38 180 LEU A CA 1
ATOM 1240 C C . LEU A 1 180 ? -8.843 7.569 17.956 1.00 71.38 180 LEU A C 1
ATOM 1242 O O . LEU A 1 180 ? -8.510 6.818 17.046 1.00 71.38 180 LEU A O 1
ATOM 1246 N N . SER A 1 181 ? -8.513 7.321 19.226 1.00 69.75 181 SER A N 1
ATOM 1247 C CA . SER A 1 181 ? -7.745 6.125 19.597 1.00 69.75 181 SER A CA 1
ATOM 1248 C C . SER A 1 181 ? -8.500 4.832 19.260 1.00 69.75 181 SER A C 1
ATOM 1250 O O . SER A 1 181 ? -7.915 3.916 18.684 1.00 69.75 181 SER A O 1
ATOM 1252 N N . GLY A 1 182 ? -9.808 4.786 19.540 1.00 72.06 182 GLY A N 1
ATOM 1253 C CA . GLY A 1 182 ? -10.662 3.655 19.168 1.00 72.06 182 GLY A CA 1
ATOM 1254 C C . GLY A 1 182 ? -10.769 3.475 17.653 1.00 72.06 182 GLY A C 1
ATOM 1255 O O . GLY A 1 182 ? -10.685 2.353 17.164 1.00 72.06 182 GLY A O 1
ATOM 1256 N N . PHE A 1 183 ? -10.865 4.576 16.903 1.00 77.44 183 PHE A N 1
ATOM 1257 C CA . PHE A 1 183 ? -10.854 4.544 15.442 1.00 77.44 183 PHE A CA 1
ATOM 1258 C C . PHE A 1 183 ? -9.539 3.983 14.876 1.00 77.44 183 PHE A C 1
ATOM 1260 O O . PHE A 1 183 ? -9.565 3.098 14.025 1.00 77.44 183 PHE A O 1
ATOM 1267 N N . LEU A 1 184 ? -8.385 4.451 15.364 1.00 74.56 184 LEU A N 1
ATOM 1268 C CA . LEU A 1 184 ? -7.079 3.961 14.909 1.00 74.56 184 LEU A CA 1
ATOM 1269 C C . LEU A 1 184 ? -6.900 2.460 15.198 1.00 74.56 184 LEU A C 1
ATOM 1271 O O . LEU A 1 184 ? -6.290 1.741 14.409 1.00 74.56 184 LEU A O 1
ATOM 1275 N N . GLN A 1 185 ? -7.472 1.968 16.300 1.00 74.06 185 GLN A N 1
ATOM 1276 C CA . GLN A 1 185 ? -7.509 0.538 16.613 1.00 74.06 185 GLN A CA 1
ATOM 1277 C C . GLN A 1 185 ? -8.474 -0.247 15.717 1.00 74.06 185 GLN A C 1
ATOM 1279 O O . GLN A 1 185 ? -8.221 -1.420 15.448 1.00 74.06 185 GLN A O 1
ATOM 1284 N N . SER A 1 186 ? -9.551 0.379 15.235 1.00 77.12 186 SER A N 1
ATOM 1285 C CA . SER A 1 186 ? -10.527 -0.250 14.341 1.00 77.12 186 SER A CA 1
ATOM 1286 C C . SER A 1 186 ? -10.158 -0.154 12.858 1.00 77.12 186 SER A C 1
ATOM 1288 O O . SER A 1 186 ? -10.963 -0.539 12.009 1.00 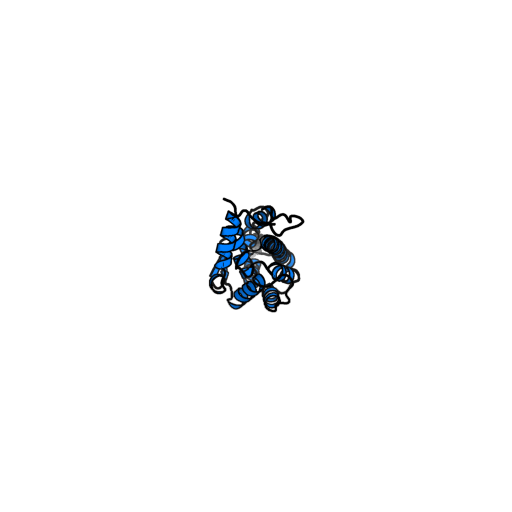77.12 186 SER A O 1
ATOM 1290 N N . LEU A 1 187 ? -8.981 0.383 12.524 1.00 79.94 187 LEU A N 1
ATOM 1291 C CA . LEU A 1 187 ? -8.526 0.471 11.142 1.00 79.94 187 LEU A CA 1
ATOM 1292 C C . LEU A 1 187 ? -8.396 -0.915 10.495 1.00 79.94 187 LEU A C 1
ATOM 1294 O O . LEU A 1 187 ? -7.921 -1.854 11.144 1.00 79.94 187 LEU A O 1
ATOM 1298 N N . PRO A 1 188 ? -8.757 -1.050 9.205 1.00 82.81 188 PRO A N 1
ATOM 1299 C CA . PRO A 1 188 ? -8.639 -2.319 8.501 1.00 82.81 188 PRO A CA 1
ATOM 1300 C C . PRO A 1 188 ? -7.192 -2.822 8.482 1.00 82.81 188 PRO A C 1
ATOM 1302 O O . PRO A 1 188 ? -6.268 -2.081 8.148 1.00 82.81 188 PRO A O 1
ATOM 1305 N N . VAL A 1 189 ? -6.979 -4.102 8.791 1.00 79.94 189 VAL A N 1
ATOM 1306 C CA . VAL A 1 189 ? -5.633 -4.707 8.819 1.00 79.94 189 VAL A CA 1
ATOM 1307 C C . VAL A 1 189 ? -4.926 -4.660 7.459 1.00 79.94 189 VAL A C 1
ATOM 1309 O O . VAL A 1 189 ? -3.703 -4.575 7.407 1.00 79.94 189 VAL A O 1
ATOM 1312 N N . GLY A 1 190 ? -5.676 -4.638 6.353 1.00 81.62 190 GLY A N 1
ATOM 1313 C CA . GLY A 1 190 ? -5.129 -4.472 5.005 1.00 81.62 190 GLY A CA 1
ATOM 1314 C C . GLY A 1 190 ? -4.539 -3.087 4.747 1.00 81.62 190 GLY A C 1
ATOM 1315 O O . GLY A 1 190 ? -3.601 -2.973 3.960 1.00 81.62 190 GLY A O 1
ATOM 1316 N N . GLN A 1 191 ? -5.025 -2.042 5.436 1.00 84.12 191 GLN A N 1
ATOM 1317 C CA . GLN A 1 191 ? -4.506 -0.675 5.273 1.00 84.12 191 GLN A CA 1
ATOM 1318 C C . GLN A 1 191 ? -3.035 -0.624 5.671 1.00 84.12 191 GLN A C 1
ATOM 1320 O O . GLN A 1 191 ? -2.208 -0.073 4.952 1.00 84.12 191 GLN A O 1
ATOM 1325 N N . LYS A 1 192 ? -2.721 -1.288 6.779 1.00 79.44 192 LYS A N 1
ATOM 1326 C CA . LYS A 1 192 ? -1.388 -1.401 7.357 1.00 79.44 192 LYS A CA 1
ATOM 1327 C C . LYS A 1 192 ? -0.402 -2.064 6.399 1.00 79.44 192 LYS A C 1
ATOM 1329 O O . LYS A 1 192 ? 0.700 -1.568 6.199 1.00 79.44 192 LYS A O 1
ATOM 1334 N N . VAL A 1 193 ? -0.816 -3.157 5.757 1.00 84.94 193 VAL A N 1
ATOM 1335 C CA . VAL A 1 193 ? 0.016 -3.861 4.768 1.00 84.94 193 VAL A CA 1
ATOM 1336 C C . VAL A 1 193 ? 0.304 -2.982 3.561 1.00 84.94 193 VAL A C 1
ATOM 1338 O O . VAL A 1 193 ? 1.4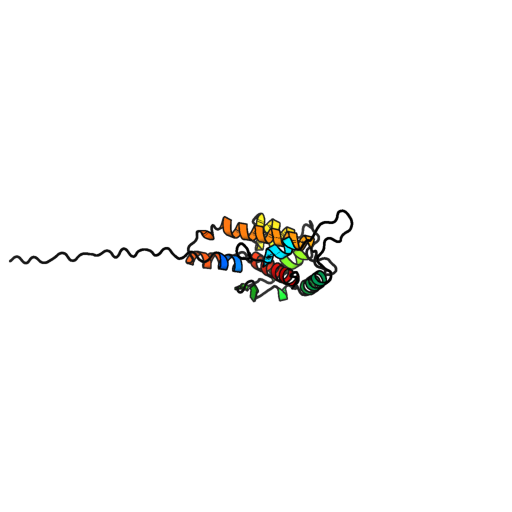63 -2.850 3.170 1.00 84.94 193 VAL A O 1
ATOM 1341 N N . ALA A 1 194 ? -0.733 -2.364 2.989 1.00 87.69 194 ALA A N 1
ATOM 1342 C CA . ALA A 1 194 ? -0.572 -1.467 1.850 1.00 87.69 194 ALA A CA 1
ATOM 1343 C C . ALA A 1 194 ? 0.372 -0.305 2.197 1.00 87.69 194 ALA A C 1
ATOM 1345 O O . ALA A 1 194 ? 1.282 -0.002 1.429 1.00 87.69 194 ALA A O 1
ATOM 1346 N N . GLN A 1 195 ? 0.233 0.263 3.396 1.00 83.62 195 GLN A N 1
ATOM 1347 C CA . GLN A 1 195 ? 1.105 1.317 3.902 1.00 83.62 195 GLN A CA 1
ATOM 1348 C C . GLN A 1 195 ? 2.566 0.870 4.006 1.00 83.62 195 GLN A C 1
ATOM 1350 O O . GLN A 1 195 ? 3.449 1.581 3.533 1.00 83.62 195 GLN A O 1
ATOM 1355 N N . VAL A 1 196 ? 2.839 -0.294 4.604 1.00 83.69 196 VAL A N 1
ATOM 1356 C CA . VAL A 1 196 ? 4.204 -0.826 4.759 1.00 83.69 196 VAL A CA 1
ATOM 1357 C C . VAL A 1 196 ? 4.846 -1.076 3.394 1.00 83.69 196 VAL A C 1
ATOM 1359 O O . VAL A 1 196 ? 5.985 -0.666 3.171 1.00 83.69 196 VAL A O 1
ATOM 1362 N N . VAL A 1 197 ? 4.124 -1.731 2.478 1.00 87.88 197 VAL A N 1
ATOM 1363 C CA . VAL A 1 197 ? 4.620 -2.040 1.128 1.00 87.88 197 VAL A CA 1
ATOM 1364 C C . VAL A 1 197 ? 4.940 -0.756 0.373 1.00 87.88 197 VAL A C 1
ATOM 1366 O O . VAL A 1 197 ? 6.061 -0.590 -0.107 1.00 87.88 197 VAL A O 1
ATOM 1369 N N . LEU A 1 198 ? 3.976 0.162 0.296 1.00 85.94 198 LEU A N 1
ATOM 1370 C CA . LEU A 1 198 ? 4.136 1.385 -0.480 1.00 85.94 198 LEU A CA 1
ATOM 1371 C C . LEU A 1 198 ? 5.179 2.306 0.147 1.00 85.94 198 LEU A C 1
ATOM 1373 O O . LEU A 1 198 ? 5.985 2.844 -0.593 1.00 85.94 198 LEU A O 1
ATOM 1377 N N . SER A 1 199 ? 5.259 2.412 1.477 1.00 79.00 199 SER A N 1
ATOM 1378 C CA . SER A 1 199 ? 6.276 3.248 2.136 1.00 79.00 199 SER A CA 1
ATOM 1379 C C . SER A 1 199 ? 7.699 2.760 1.868 1.00 79.00 199 SER A C 1
ATOM 1381 O O . SER A 1 199 ? 8.570 3.567 1.566 1.00 79.00 199 SER A O 1
ATOM 1383 N N . LYS A 1 200 ? 7.947 1.443 1.926 1.00 82.75 200 LYS A N 1
ATOM 1384 C CA . LYS A 1 200 ? 9.271 0.876 1.608 1.00 82.75 200 LYS A CA 1
ATOM 1385 C C . LYS A 1 200 ? 9.668 1.138 0.154 1.00 82.75 200 LYS A C 1
ATOM 1387 O O . LYS A 1 200 ? 10.833 1.400 -0.131 1.00 82.75 200 LYS A O 1
ATOM 1392 N N . LEU A 1 201 ? 8.706 1.049 -0.765 1.00 84.25 201 LEU A N 1
ATOM 1393 C CA . LEU A 1 201 ? 8.939 1.306 -2.185 1.00 84.25 201 LEU A CA 1
ATOM 1394 C C . LEU A 1 201 ? 9.126 2.802 -2.464 1.00 84.25 201 LEU A C 1
ATOM 1396 O O . LEU A 1 201 ? 10.054 3.169 -3.176 1.00 84.25 201 LEU A O 1
ATOM 1400 N N . THR A 1 202 ? 8.311 3.680 -1.876 1.00 79.06 202 THR A N 1
ATOM 1401 C CA . THR A 1 202 ? 8.452 5.128 -2.069 1.00 79.06 202 THR A CA 1
ATOM 1402 C C . THR A 1 202 ? 9.719 5.678 -1.423 1.00 79.06 202 THR A C 1
ATOM 1404 O O . THR A 1 202 ? 10.342 6.560 -2.001 1.00 79.06 202 THR A O 1
ATOM 1407 N N . GLU A 1 203 ? 10.158 5.140 -0.283 1.00 77.62 203 GLU A N 1
ATOM 1408 C CA . GLU A 1 203 ? 11.447 5.483 0.331 1.00 77.62 203 GLU A CA 1
ATOM 1409 C C . GLU A 1 203 ? 12.618 5.139 -0.597 1.00 77.62 203 GLU A C 1
ATOM 1411 O O . GLU A 1 203 ? 13.484 5.979 -0.827 1.00 77.62 203 GLU A O 1
ATOM 1416 N N . ALA A 1 204 ? 12.600 3.955 -1.215 1.00 78.19 204 ALA A N 1
ATOM 1417 C CA . ALA A 1 204 ? 13.601 3.564 -2.208 1.00 78.19 204 ALA A CA 1
ATOM 1418 C C . ALA A 1 204 ? 13.542 4.396 -3.501 1.00 78.19 204 ALA A C 1
ATOM 1420 O O . ALA A 1 204 ? 14.548 4.502 -4.204 1.00 78.19 204 ALA A O 1
ATOM 1421 N N . ALA A 1 205 ? 12.375 4.972 -3.809 1.00 74.06 205 ALA A N 1
ATOM 1422 C CA . ALA A 1 205 ? 12.163 5.823 -4.973 1.00 74.06 205 ALA A CA 1
ATOM 1423 C C . ALA A 1 205 ? 12.675 7.264 -4.801 1.00 74.06 205 ALA A C 1
ATOM 1425 O O . ALA A 1 205 ? 12.777 7.991 -5.791 1.00 74.06 205 ALA A O 1
ATOM 1426 N N . ARG A 1 206 ? 12.989 7.701 -3.573 1.00 69.75 206 ARG A N 1
ATOM 1427 C CA . ARG A 1 206 ? 13.481 9.062 -3.330 1.00 69.75 206 ARG A CA 1
ATOM 1428 C C . ARG A 1 206 ? 14.887 9.242 -3.895 1.00 69.75 206 ARG A C 1
ATOM 1430 O O . ARG A 1 206 ? 15.790 8.447 -3.636 1.00 69.75 206 ARG A O 1
ATOM 1437 N N . VAL A 1 207 ? 15.057 10.316 -4.659 1.00 59.91 207 VAL A N 1
ATOM 1438 C CA . VAL A 1 207 ? 16.364 10.803 -5.106 1.00 59.91 207 VAL A CA 1
ATOM 1439 C C . VAL A 1 207 ? 16.912 11.695 -3.991 1.00 59.91 207 VAL A C 1
ATOM 1441 O O . VAL A 1 207 ? 16.245 12.658 -3.614 1.00 59.91 207 VAL A O 1
ATOM 1444 N N . GLU A 1 208 ? 18.066 11.329 -3.430 1.00 52.97 208 GLU A N 1
ATOM 1445 C CA . GLU A 1 208 ? 18.827 12.168 -2.487 1.00 52.97 208 GLU A CA 1
ATOM 1446 C C . GLU A 1 208 ? 19.613 13.266 -3.212 1.00 52.97 208 GLU A C 1
ATOM 1448 O O . GLU A 1 208 ? 20.105 13.000 -4.336 1.00 52.97 208 GLU A O 1
#